Protein 4NC6 (pdb70)

Structure (mmCIF, N/CA/C/O backbone):
data_4NC6
#
_entry.id   4NC6
#
_cell.length_a   43.150
_cell.length_b   51.390
_cell.length_c   132.220
_cell.angle_alpha   90.00
_cell.angle_beta   90.00
_cell.angle_gamma   90.00
#
_symmetry.space_group_name_H-M   'P 21 21 21'
#
loop_
_entity.id
_entity.type
_entity.pdbx_description
1 polymer 'Rab GTPase-activating protein 1'
2 non-polymer 'ACETATE ION'
3 non-polymer 'CHLORIDE ION'
4 water water
#
loop_
_atom_site.group_PDB
_atom_site.id
_atom_site.type_symbol
_atom_site.label_atom_id
_atom_site.label_alt_id
_atom_site.label_comp_id
_atom_site.label_asym_id
_atom_site.label_entity_id
_atom_site.label_seq_id
_atom_site.pdbx_PDB_ins_code
_atom_site.Cartn_x
_atom_site.Cartn_y
_atom_site.Cartn_z
_atom_site.occupancy
_atom_site.B_iso_or_equiv
_atom_site.auth_seq_id
_atom_site.auth_comp_id
_atom_site.auth_asym_id
_atom_site.auth_atom_id
_atom_site.pdbx_PDB_model_num
ATOM 1 N N . GLU A 1 4 ? 4.849 24.628 2.714 1.00 60.14 539 GLU A N 1
ATOM 2 C CA . GLU A 1 4 ? 5.323 25.823 3.484 1.00 59.82 539 GLU A CA 1
ATOM 3 C C . GLU A 1 4 ? 6.408 26.714 2.759 1.00 54.36 539 GLU A C 1
ATOM 4 O O . GLU A 1 4 ? 6.562 26.789 1.492 1.00 49.19 539 GLU A O 1
ATOM 10 N N . THR A 1 5 ? 7.143 27.429 3.615 1.00 51.44 540 THR A N 1
ATOM 11 C CA . THR A 1 5 ? 8.606 27.460 3.503 1.00 47.40 540 THR A CA 1
ATOM 12 C C . THR A 1 5 ? 9.120 26.055 3.005 1.00 37.68 540 THR A C 1
ATOM 13 O O . THR A 1 5 ? 10.023 25.984 2.182 1.00 30.05 540 THR A O 1
ATOM 17 N N . TRP A 1 6 ? 8.564 24.963 3.528 1.00 33.32 541 TRP A N 1
ATOM 18 C CA . TRP A 1 6 ? 8.963 23.581 3.121 1.00 28.92 541 TRP A CA 1
ATOM 19 C C . TRP A 1 6 ? 8.717 23.291 1.667 1.00 29.31 541 TRP A C 1
ATOM 20 O O . TRP A 1 6 ? 9.572 22.699 0.980 1.00 25.36 541 TRP A O 1
ATOM 31 N N . GLY A 1 7 ? 7.557 23.710 1.188 1.00 30.17 542 GLY A N 1
ATOM 32 C CA . GLY A 1 7 ? 7.220 23.544 -0.221 1.00 32.49 542 GLY A CA 1
ATOM 33 C C . GLY A 1 7 ? 8.204 24.180 -1.155 1.00 31.35 542 GLY A C 1
ATOM 34 O O . GLY A 1 7 ? 8.652 23.555 -2.141 1.00 32.28 542 GLY A O 1
ATOM 35 N N . GLU A 1 8 ? 8.589 25.416 -0.833 1.00 33.85 543 GLU A N 1
ATOM 36 C CA . GLU A 1 8 ? 9.584 26.162 -1.635 1.00 33.06 543 GLU A CA 1
ATOM 37 C C . GLU A 1 8 ? 10.934 25.462 -1.525 1.00 30.17 543 GLU A C 1
ATOM 38 O O . GLU A 1 8 ? 11.651 25.324 -2.511 1.00 27.34 543 GLU A O 1
ATOM 44 N N . LEU A 1 9 ? 11.247 24.963 -0.335 1.00 27.48 544 LEU A N 1
ATOM 45 C CA . LEU A 1 9 ? 12.530 24.329 -0.130 1.00 27.10 544 LEU A CA 1
ATOM 46 C C . LEU A 1 9 ? 12.673 23.053 -0.936 1.00 23.42 544 LEU A C 1
ATOM 47 O O . LEU A 1 9 ? 13.739 22.828 -1.527 1.00 20.81 544 LEU A O 1
ATOM 52 N N . LEU A 1 10 ? 11.628 22.233 -0.940 1.00 21.73 545 LEU A N 1
ATOM 53 C CA . LEU A 1 10 ? 11.594 20.997 -1.720 1.00 21.13 545 LEU A CA 1
ATOM 54 C C . LEU A 1 10 ? 11.669 21.248 -3.239 1.00 23.05 545 LEU A C 1
ATOM 55 O O . LEU A 1 10 ? 12.394 20.552 -3.951 1.00 20.50 545 LEU A O 1
ATOM 60 N N . SER A 1 11 ? 10.981 22.285 -3.728 1.00 24.24 546 SER A N 1
ATOM 61 C CA . SER A 1 11 ? 11.159 22.670 -5.122 1.00 25.21 546 SER A CA 1
ATOM 62 C C . SER A 1 11 ? 12.602 22.998 -5.428 1.00 22.53 546 SER A C 1
ATOM 63 O O . SER A 1 11 ? 13.143 22.599 -6.488 1.00 21.36 546 SER A O 1
ATOM 66 N N . LYS A 1 12 ? 13.217 23.775 -4.544 1.00 22.36 547 LYS A N 1
ATOM 67 C CA . LYS A 1 12 ? 14.614 24.132 -4.726 1.00 23.34 547 LYS A CA 1
ATOM 68 C C . LYS A 1 12 ? 15.523 22.906 -4.712 1.00 20.08 547 LYS A C 1
ATOM 69 O O . LYS A 1 12 ? 16.458 22.802 -5.512 1.00 18.82 547 LYS A O 1
ATOM 75 N N . TRP A 1 13 ? 15.306 22.028 -3.709 1.00 18.92 548 TRP A N 1
ATOM 76 C CA . TRP A 1 13 ? 16.077 20.827 -3.598 1.00 17.32 548 TRP A CA 1
ATOM 77 C C . TRP A 1 13 ? 15.979 19.952 -4.888 1.00 18.19 548 TRP A C 1
ATOM 78 O O . TRP A 1 13 ? 16.972 19.386 -5.342 1.00 18.09 548 TRP A O 1
ATOM 89 N N . HIS A 1 14 ? 14.775 19.832 -5.440 1.00 19.91 549 HIS A N 1
ATOM 90 C CA A HIS A 1 14 ? 14.601 18.964 -6.591 0.50 20.61 549 HIS A CA 1
ATOM 91 C CA B HIS A 1 14 ? 14.482 19.013 -6.649 0.50 19.88 549 HIS A CA 1
ATOM 92 C C . HIS A 1 14 ? 15.300 19.470 -7.850 1.00 20.25 549 HIS A C 1
ATOM 93 O O . HIS A 1 14 ? 15.448 18.730 -8.792 1.00 21.02 549 HIS A O 1
ATOM 106 N N . LEU A 1 15 ? 15.798 20.721 -7.842 1.00 19.77 550 LEU A N 1
ATOM 107 C CA . LEU A 1 15 ? 16.625 21.213 -8.942 1.00 19.33 550 LEU A CA 1
ATOM 108 C C . LEU A 1 15 ? 17.992 20.621 -8.897 1.00 18.67 550 LEU A C 1
ATOM 109 O O . LEU A 1 15 ? 18.726 20.707 -9.884 1.00 19.72 550 LEU A O 1
ATOM 114 N N . ASN A 1 16 ? 18.409 20.182 -7.713 1.00 17.35 551 ASN A N 1
ATOM 115 C CA . ASN A 1 16 ? 19.743 19.603 -7.526 1.00 16.21 551 ASN A CA 1
ATOM 116 C C . ASN A 1 16 ? 19.715 18.675 -6.285 1.00 16.30 551 ASN A C 1
ATOM 117 O O . ASN A 1 16 ? 20.018 19.110 -5.154 1.00 14.83 551 ASN A O 1
ATOM 122 N N . LEU A 1 17 ? 19.314 17.408 -6.501 1.00 17.08 552 LEU A N 1
ATOM 123 C CA . LEU A 1 17 ? 19.110 16.465 -5.407 1.00 18.27 552 LEU A CA 1
ATOM 124 C C . LEU A 1 17 ? 20.471 16.133 -4.797 1.00 17.44 552 LEU A C 1
ATOM 125 O O . LEU A 1 17 ? 20.492 15.639 -3.688 1.00 18.45 552 LEU A O 1
ATOM 130 N N . ASN A 1 18 ? 21.591 16.470 -5.464 1.00 16.72 553 ASN A N 1
ATOM 131 C CA . ASN A 1 18 ? 22.887 16.107 -4.926 1.00 15.73 553 ASN A CA 1
ATOM 132 C C . ASN A 1 18 ? 23.335 17.002 -3.804 1.00 16.45 553 ASN A C 1
ATOM 133 O O . ASN A 1 18 ? 24.270 16.637 -3.076 1.00 14.81 553 ASN A O 1
ATOM 138 N N . VAL A 1 19 ? 22.716 18.161 -3.655 1.00 15.39 554 VAL A N 1
ATOM 139 C CA . VAL A 1 19 ? 23.167 19.126 -2.670 1.00 15.75 554 VAL A CA 1
ATOM 140 C C . VAL A 1 19 ? 22.014 19.623 -1.806 1.00 15.90 554 VAL A C 1
ATOM 141 O O . VAL A 1 19 ? 21.017 20.094 -2.297 1.00 16.05 554 VAL A O 1
ATOM 145 N N . ARG A 1 20 ? 22.192 19.571 -0.514 1.00 17.22 555 ARG A N 1
ATOM 146 C CA . ARG A 1 20 ? 21.133 20.072 0.395 1.00 16.55 555 ARG A CA 1
ATOM 147 C C . ARG A 1 20 ? 21.100 21.577 0.337 1.00 17.77 555 ARG A C 1
ATOM 148 O O . ARG A 1 20 ? 22.164 22.222 0.429 1.00 17.34 555 ARG A O 1
ATOM 156 N N . PRO A 1 21 ? 19.897 22.185 0.169 1.00 17.27 556 PRO A N 1
ATOM 157 C CA . PRO A 1 21 ? 19.778 23.628 0.245 1.00 19.00 556 PRO A CA 1
ATOM 158 C C . PRO A 1 21 ? 20.314 24.214 1.544 1.00 20.21 556 PRO A C 1
ATOM 159 O O . PRO A 1 21 ? 20.223 23.588 2.559 1.00 19.35 556 PRO A O 1
ATOM 163 N N . LYS A 1 22 ? 20.904 25.403 1.481 1.00 21.60 557 LYS A N 1
ATOM 164 C CA A LYS A 1 22 ? 21.525 26.015 2.662 0.50 23.23 557 LYS A CA 1
ATOM 165 C CA B LYS A 1 22 ? 21.511 26.027 2.644 0.50 23.89 557 LYS A CA 1
ATOM 166 C C . LYS A 1 22 ? 20.558 26.137 3.842 1.00 24.75 557 LYS A C 1
ATOM 167 O O . LYS A 1 22 ? 20.967 26.026 4.980 1.00 25.83 557 LYS A O 1
ATOM 178 N N . GLN A 1 23 ? 19.287 26.395 3.639 1.00 26.38 558 GLN A N 1
ATOM 179 C CA A GLN A 1 23 ? 18.466 26.616 4.847 0.55 28.61 558 GLN A CA 1
ATOM 180 C CA B GLN A 1 23 ? 18.407 26.627 4.811 0.45 28.48 558 GLN A CA 1
ATOM 181 C C . GLN A 1 23 ? 17.871 25.317 5.418 1.00 26.82 558 GLN A C 1
ATOM 182 O O . GLN A 1 23 ? 17.137 25.320 6.431 1.00 26.70 558 GLN A O 1
ATOM 193 N N . LEU A 1 24 ? 18.228 24.186 4.827 1.00 24.08 559 LEU A N 1
ATOM 194 C CA . LEU A 1 24 ? 17.638 22.918 5.301 1.00 21.39 559 LEU A CA 1
ATOM 195 C C . LEU A 1 24 ? 17.864 22.621 6.748 1.00 22.04 559 LEU A C 1
ATOM 196 O O . LEU A 1 24 ? 16.917 22.213 7.424 1.00 20.84 559 LEU A O 1
ATOM 201 N N . SER A 1 25 ? 19.105 22.739 7.238 1.00 23.68 560 SER A N 1
ATOM 202 C CA . SER A 1 25 ? 19.408 22.308 8.609 1.00 26.79 560 SER A CA 1
ATOM 203 C C . SER A 1 25 ? 18.543 23.141 9.584 1.00 28.11 560 SER A C 1
ATOM 204 O O . SER A 1 25 ? 18.017 22.609 10.562 1.00 27.11 560 SER A O 1
ATOM 207 N N . SER A 1 26 ? 18.338 24.420 9.307 1.00 29.42 561 SER A N 1
ATOM 208 C CA A SER A 1 26 ? 17.535 25.268 10.208 0.50 30.74 561 SER A CA 1
ATOM 209 C CA B SER A 1 26 ? 17.544 25.229 10.233 0.50 30.94 561 SER A CA 1
ATOM 210 C C . SER A 1 26 ? 16.075 24.883 10.170 1.00 30.22 561 SER A C 1
ATOM 211 O O . SER A 1 26 ? 15.400 24.934 11.200 1.00 32.68 561 SER A O 1
ATOM 216 N N . LEU A 1 27 ? 15.571 24.504 9.009 1.00 27.31 562 LEU A N 1
ATOM 217 C CA . LEU A 1 27 ? 14.175 24.087 8.914 1.00 27.18 562 LEU A CA 1
ATOM 218 C C . LEU A 1 27 ? 13.930 22.734 9.560 1.00 25.21 562 LEU A C 1
ATOM 219 O O . LEU A 1 27 ? 12.888 22.530 10.220 1.00 25.61 562 LEU A O 1
ATOM 224 N N . VAL A 1 28 ? 14.878 21.818 9.392 1.00 21.58 563 VAL A N 1
ATOM 225 C CA . VAL A 1 28 ? 14.810 20.506 10.078 1.00 22.00 563 VAL A CA 1
ATOM 226 C C . VAL A 1 28 ? 14.778 20.641 11.603 1.00 22.99 563 VAL A C 1
ATOM 227 O O . VAL A 1 28 ? 14.051 19.910 12.310 1.00 22.38 563 VAL A O 1
ATOM 231 N N . ARG A 1 29 ? 15.548 21.576 12.146 1.00 24.94 564 ARG A N 1
ATOM 232 C CA . ARG A 1 29 ? 15.597 21.809 13.575 1.00 27.29 564 ARG A CA 1
ATOM 233 C C . ARG A 1 29 ? 14.202 22.094 14.189 1.00 27.14 564 ARG A C 1
ATOM 234 O O . ARG A 1 29 ? 13.903 21.694 15.301 1.00 27.04 564 ARG A O 1
ATOM 242 N N . ASN A 1 30 ? 13.353 22.766 13.436 1.00 27.24 565 ASN A N 1
ATOM 243 C CA . ASN A 1 30 ? 12.006 22.990 13.852 1.00 30.24 565 ASN A CA 1
ATOM 244 C C . ASN A 1 30 ? 11.028 21.863 13.645 1.00 28.29 565 ASN A C 1
ATOM 245 O O . ASN A 1 30 ? 9.895 21.918 14.148 1.00 26.66 565 ASN A O 1
ATOM 250 N N . GLY A 1 31 ? 11.466 20.796 12.993 1.00 22.82 566 GLY A N 1
ATOM 251 C CA . GLY A 1 31 ? 10.612 19.641 12.820 1.00 20.84 566 GLY A CA 1
ATOM 252 C C . GLY A 1 31 ? 10.073 19.550 11.396 1.00 22.20 566 GLY A C 1
ATOM 253 O O . GLY A 1 31 ? 9.609 20.555 10.835 1.00 23.66 566 GLY A O 1
ATOM 254 N N . VAL A 1 32 ? 10.209 18.389 10.767 1.00 20.22 567 VAL A N 1
ATOM 255 C CA . VAL A 1 32 ? 9.711 18.161 9.393 1.00 19.05 567 VAL A CA 1
ATOM 256 C C . VAL A 1 32 ? 8.220 17.864 9.432 1.00 19.57 567 VAL A C 1
ATOM 257 O O . VAL A 1 32 ? 7.770 17.119 10.307 1.00 18.92 567 VAL A O 1
ATOM 261 N N . PRO A 1 33 ? 7.397 18.450 8.515 1.00 20.86 568 PRO A N 1
ATOM 262 C CA . PRO A 1 33 ? 5.982 18.136 8.605 1.00 22.16 568 PRO A CA 1
ATOM 263 C C . PRO A 1 33 ? 5.727 16.684 8.356 1.00 20.40 568 PRO A C 1
ATOM 264 O O . PRO A 1 33 ? 6.410 16.093 7.543 1.00 20.18 568 PRO A O 1
ATOM 268 N N . GLU A 1 34 ? 4.781 16.112 9.097 1.00 20.67 569 GLU A N 1
ATOM 269 C CA . GLU A 1 34 ? 4.426 14.702 8.961 1.00 19.68 569 GLU A CA 1
ATOM 270 C C . GLU A 1 34 ? 4.233 14.210 7.572 1.00 20.43 569 GLU A C 1
ATOM 271 O O . GLU A 1 34 ? 4.753 13.138 7.182 1.00 20.90 569 GLU A O 1
ATOM 277 N N . ALA A 1 35 ? 3.465 14.959 6.770 1.00 21.47 570 ALA A N 1
ATOM 278 C CA . ALA A 1 35 ? 3.235 14.522 5.403 1.00 22.80 570 ALA A CA 1
ATOM 279 C C . ALA A 1 35 ? 4.430 14.625 4.461 1.00 21.54 570 ALA A C 1
ATOM 280 O O . ALA A 1 35 ? 4.399 14.007 3.395 1.00 23.68 570 ALA A O 1
ATOM 282 N N . LEU A 1 36 ? 5.487 15.385 4.812 1.00 19.16 571 LEU A N 1
ATOM 283 C CA . LEU A 1 36 ? 6.663 15.518 3.985 1.00 17.79 571 LEU A CA 1
ATOM 284 C C . LEU A 1 36 ? 7.813 14.583 4.476 1.00 15.17 571 LEU A C 1
ATOM 285 O O . LEU A 1 36 ? 8.806 14.456 3.808 1.00 15.33 571 LEU A O 1
ATOM 290 N N . ARG A 1 37 ? 7.666 13.900 5.589 1.00 13.46 572 ARG A N 1
ATOM 291 C CA . ARG A 1 37 ? 8.775 13.128 6.113 1.00 12.52 572 ARG A CA 1
ATOM 292 C C . ARG A 1 37 ? 9.131 11.976 5.247 1.00 11.97 572 ARG A C 1
ATOM 293 O O . ARG A 1 37 ? 10.315 11.660 5.147 1.00 11.47 572 ARG A O 1
ATOM 301 N N . GLY A 1 38 ? 8.152 11.280 4.679 1.00 12.89 573 GLY A N 1
ATOM 302 C CA . GLY A 1 38 ? 8.550 10.222 3.732 1.00 13.82 573 GLY A CA 1
ATOM 303 C C . GLY A 1 38 ? 9.538 10.627 2.661 1.00 14.19 573 GLY A C 1
ATOM 304 O O . GLY A 1 38 ? 10.567 9.997 2.481 1.00 13.57 573 GLY A O 1
ATOM 305 N N . GLU A 1 39 ? 9.267 11.743 1.964 1.00 14.89 574 GLU A N 1
ATOM 306 C CA . GLU A 1 39 ? 10.190 12.250 0.982 1.00 16.10 574 GLU A CA 1
ATOM 307 C C . GLU A 1 39 ? 11.488 12.814 1.582 1.00 14.69 574 GLU A C 1
ATOM 308 O O . GLU A 1 39 ? 12.588 12.535 1.108 1.00 13.87 574 GLU A O 1
ATOM 314 N N . VAL A 1 40 ? 11.349 13.657 2.604 1.00 14.32 575 VAL A N 1
ATOM 315 C CA . VAL A 1 40 ? 12.470 14.337 3.171 1.00 13.33 575 VAL A CA 1
ATOM 316 C C . VAL A 1 40 ? 13.477 13.400 3.821 1.00 12.46 575 VAL A C 1
ATOM 317 O O . VAL A 1 40 ? 14.698 13.549 3.635 1.00 11.60 575 VAL A O 1
ATOM 321 N N . TRP A 1 41 ? 12.982 12.394 4.555 1.00 11.75 576 TRP A N 1
ATOM 322 C CA . TRP A 1 41 ? 13.869 11.415 5.122 1.00 11.19 576 TRP A CA 1
ATOM 323 C C . TRP A 1 41 ? 14.679 10.656 4.067 1.00 12.30 576 TRP A C 1
ATOM 324 O O . TRP A 1 41 ? 15.876 10.414 4.242 1.00 12.67 576 TRP A O 1
ATOM 335 N N . GLN A 1 42 ? 14.048 10.285 2.956 1.00 12.84 577 GLN A N 1
ATOM 336 C CA . GLN A 1 42 ? 14.773 9.658 1.861 1.00 14.24 577 GLN A CA 1
ATOM 337 C C . GLN A 1 42 ? 15.853 10.549 1.244 1.00 14.51 577 GLN A C 1
ATOM 338 O O . GLN A 1 42 ? 16.968 10.082 0.968 1.00 14.44 577 GLN A O 1
ATOM 344 N N . LEU A 1 43 ? 15.502 11.806 1.030 1.00 14.30 578 LEU A N 1
ATOM 345 C CA . LEU A 1 43 ? 16.444 12.738 0.478 1.00 14.37 578 LEU A CA 1
ATOM 346 C C . LEU A 1 43 ? 17.607 12.990 1.461 1.00 14.03 578 LEU A C 1
ATOM 347 O O . LEU A 1 43 ? 18.754 13.104 1.014 1.00 14.78 578 LEU A O 1
ATOM 352 N N . LEU A 1 44 ? 17.318 13.142 2.760 1.00 12.81 579 LEU A N 1
ATOM 353 C CA . LEU A 1 44 ? 18.374 13.336 3.780 1.00 13.31 579 LEU A CA 1
ATOM 354 C C . LEU A 1 44 ? 19.374 12.205 3.764 1.00 13.93 579 LEU A C 1
ATOM 355 O O . LEU A 1 44 ? 20.560 12.405 3.902 1.00 12.79 579 LEU A O 1
ATOM 360 N N . ALA A 1 45 ? 18.842 10.954 3.694 1.00 12.93 580 ALA A N 1
ATOM 361 C CA . ALA A 1 45 ? 19.622 9.756 3.680 1.00 15.18 580 ALA A CA 1
ATOM 362 C C . ALA A 1 45 ? 20.330 9.478 2.351 1.00 17.46 580 ALA A C 1
ATOM 363 O O . ALA A 1 45 ? 21.234 8.639 2.297 1.00 21.23 580 ALA A O 1
ATOM 365 N N . GLY A 1 46 ? 19.988 10.227 1.295 1.00 18.67 581 GLY A N 1
ATOM 366 C CA . GLY A 1 46 ? 20.672 10.119 -0.002 1.00 23.03 581 GLY A CA 1
ATOM 367 C C . GLY A 1 46 ? 20.137 8.954 -0.837 1.00 28.05 581 GLY A C 1
ATOM 368 O O . GLY A 1 46 ? 20.767 8.505 -1.781 1.00 34.18 581 GLY A O 1
ATOM 369 N N . CYS A 1 47 ? 18.943 8.491 -0.549 1.00 26.48 582 CYS A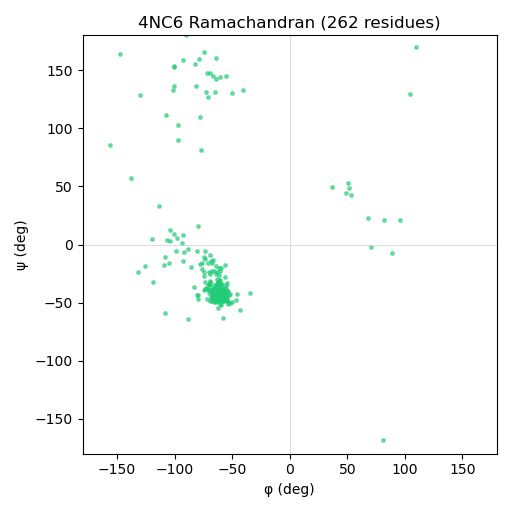 N 1
ATOM 370 C CA . CYS A 1 47 ? 18.290 7.566 -1.479 0.70 33.16 582 CYS A CA 1
ATOM 371 C C . CYS A 1 47 ? 17.092 8.184 -2.192 0.70 37.10 582 CYS A C 1
ATOM 372 O O . CYS A 1 47 ? 16.122 8.559 -1.596 0.70 33.85 582 CYS A O 1
ATOM 375 N N A HIS A 1 48 ? 17.190 8.358 -3.503 0.30 44.27 583 HIS A N 1
ATOM 376 N N B HIS A 1 48 ? 17.176 8.218 -3.505 0.30 43.37 583 HIS A N 1
ATOM 377 C CA A HIS A 1 48 ? 16.007 8.753 -4.273 0.30 47.57 583 HIS A CA 1
ATOM 378 C CA B HIS A 1 48 ? 16.069 8.708 -4.280 0.30 45.83 583 HIS A CA 1
ATOM 379 C C A HIS A 1 48 ? 15.944 7.829 -5.459 0.30 50.28 583 HIS A C 1
ATOM 380 C C B HIS A 1 48 ? 15.946 7.824 -5.482 0.30 49.39 583 HIS A C 1
ATOM 381 O O A HIS A 1 48 ? 16.805 7.869 -6.341 0.30 53.19 583 HIS A O 1
ATOM 382 O O B HIS A 1 48 ? 16.759 7.890 -6.407 0.30 52.49 583 HIS A O 1
ATOM 395 N N . ASN A 1 49 ? 14.930 6.977 -5.465 0.70 49.37 584 ASN A N 1
ATOM 396 C CA . ASN A 1 49 ? 14.817 5.994 -6.489 0.70 49.23 584 ASN A CA 1
ATOM 397 C C . ASN A 1 49 ? 16.135 5.186 -6.474 0.70 50.11 584 ASN A C 1
ATOM 398 O O . ASN A 1 49 ? 16.822 5.133 -7.502 0.70 46.04 584 ASN A O 1
ATOM 403 N N . ASN A 1 50 ? 16.489 4.594 -5.300 1.00 52.13 585 ASN A N 1
ATOM 404 C CA . ASN A 1 50 ? 17.602 3.582 -5.182 1.00 52.68 585 ASN A CA 1
ATOM 405 C C . ASN A 1 50 ? 17.194 2.200 -5.678 1.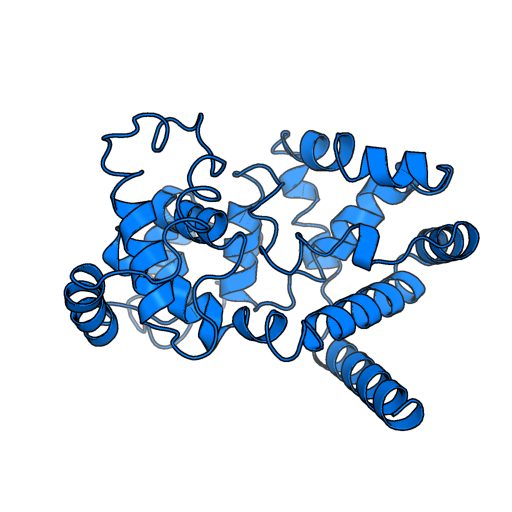00 46.71 585 ASN A C 1
ATOM 406 O O . ASN A 1 50 ? 16.872 1.282 -4.902 1.00 37.54 585 ASN A O 1
ATOM 411 N N . ASP A 1 51 ? 17.254 2.056 -6.980 1.00 47.76 586 ASP A N 1
ATOM 412 C CA . ASP A 1 51 ? 16.644 0.930 -7.635 1.00 52.84 586 ASP A CA 1
ATOM 413 C C . ASP A 1 51 ? 17.231 -0.405 -7.191 1.00 48.73 586 ASP A C 1
ATOM 414 O O . ASP A 1 51 ? 16.492 -1.373 -7.131 1.00 47.04 586 ASP A O 1
ATOM 419 N N . HIS A 1 52 ? 18.534 -0.432 -6.873 1.00 46.60 587 HIS A N 1
ATOM 420 C CA . HIS A 1 52 ? 19.314 -1.666 -6.618 1.00 45.65 587 HIS A CA 1
ATOM 421 C C . HIS A 1 52 ? 18.850 -2.358 -5.345 1.00 42.38 587 HIS A C 1
ATOM 422 O O . HIS A 1 52 ? 18.637 -3.571 -5.309 1.00 45.14 587 HIS A O 1
ATOM 429 N N . LEU A 1 53 ? 18.738 -1.561 -4.298 1.00 36.90 588 LEU A N 1
ATOM 430 C CA . LEU A 1 53 ? 18.297 -2.020 -3.012 1.00 35.48 588 LEU A CA 1
ATOM 431 C C . LEU A 1 53 ? 16.852 -2.527 -3.142 1.00 30.26 588 LEU A C 1
ATOM 432 O O . LEU A 1 53 ? 16.528 -3.550 -2.571 1.00 30.65 588 LEU A O 1
ATOM 437 N N . VAL A 1 54 ? 16.010 -1.806 -3.885 1.00 27.48 589 VAL A N 1
ATOM 438 C CA . VAL A 1 54 ? 14.606 -2.249 -4.096 1.00 27.02 589 VAL A CA 1
ATOM 439 C C . VAL A 1 54 ? 14.576 -3.579 -4.873 1.00 27.72 589 VAL A C 1
ATOM 440 O O . VAL A 1 54 ? 13.826 -4.522 -4.536 1.00 26.39 589 VAL A O 1
ATOM 444 N N . GLU A 1 55 ? 15.478 -3.723 -5.834 1.00 27.32 590 GLU A N 1
ATOM 445 C CA . GLU A 1 55 ? 15.555 -5.002 -6.583 1.00 29.39 590 GLU A CA 1
ATOM 446 C C . GLU A 1 55 ? 15.963 -6.177 -5.677 1.00 27.73 590 GLU A C 1
ATOM 447 O O . GLU A 1 55 ? 15.377 -7.262 -5.781 1.00 28.27 590 GLU A O 1
ATOM 453 N N . LYS A 1 56 ? 16.964 -5.940 -4.830 1.00 27.06 591 LYS A N 1
ATOM 454 C CA . LYS A 1 56 ? 17.444 -6.894 -3.868 1.00 26.42 591 LYS A CA 1
ATOM 455 C C . LYS A 1 56 ? 16.309 -7.234 -2.891 1.00 25.09 591 LYS A C 1
ATOM 456 O O . LYS A 1 56 ? 16.126 -8.408 -2.532 1.00 23.14 591 LYS A O 1
ATOM 462 N N . TYR A 1 57 ? 15.596 -6.200 -2.416 1.00 21.94 592 TYR A N 1
ATOM 463 C CA . TYR A 1 57 ? 14.541 -6.378 -1.403 1.00 21.25 592 TYR A CA 1
ATOM 464 C C . TYR A 1 57 ? 13.491 -7.382 -1.942 1.00 20.86 592 TYR A C 1
ATOM 465 O O . TYR A 1 57 ? 13.055 -8.321 -1.269 1.00 21.70 592 TYR A O 1
ATOM 474 N N . ARG A 1 58 ? 13.162 -7.233 -3.206 1.00 24.81 593 ARG A N 1
ATOM 475 C CA . ARG A 1 58 ? 12.121 -8.085 -3.777 1.00 24.97 593 ARG A CA 1
ATOM 476 C C . ARG A 1 58 ? 12.510 -9.582 -3.780 1.00 27.22 593 ARG A C 1
ATOM 477 O O . ARG A 1 58 ? 11.639 -10.474 -3.705 1.00 27.03 593 ARG A O 1
ATOM 485 N N . ILE A 1 59 ? 13.809 -9.849 -3.882 1.00 26.24 594 ILE A N 1
ATOM 486 C CA . ILE A 1 59 ? 14.347 -11.184 -3.729 1.00 26.26 594 ILE A CA 1
ATOM 487 C C . ILE A 1 59 ? 14.485 -11.612 -2.263 1.00 25.03 594 ILE A C 1
ATOM 488 O O . ILE A 1 59 ? 14.142 -12.754 -1.868 1.00 23.18 594 ILE A O 1
ATOM 493 N N . LEU A 1 60 ? 14.977 -10.698 -1.445 1.00 23.76 595 LEU A N 1
ATOM 494 C CA . LEU A 1 60 ? 15.186 -10.984 -0.064 1.00 22.58 595 LEU A CA 1
ATOM 495 C C . LEU A 1 60 ? 13.897 -11.473 0.592 1.00 22.43 595 LEU A C 1
ATOM 496 O O . LEU A 1 60 ? 13.963 -12.362 1.416 1.00 24.36 595 LEU A O 1
ATOM 501 N N . ILE A 1 61 ? 12.754 -10.894 0.236 1.00 22.41 596 ILE A N 1
ATOM 502 C CA . ILE A 1 61 ? 11.497 -11.255 0.874 1.00 23.55 596 ILE A CA 1
ATOM 503 C C . ILE A 1 61 ? 10.980 -12.653 0.547 1.00 24.77 596 ILE A C 1
ATOM 504 O O . ILE A 1 61 ? 10.017 -13.101 1.172 1.00 28.35 596 ILE A O 1
ATOM 509 N N . THR A 1 62 ? 11.615 -13.308 -0.404 1.00 25.01 597 THR A N 1
ATOM 510 C CA . THR A 1 62 ? 11.334 -14.691 -0.697 1.00 27.76 597 THR A CA 1
ATOM 511 C C . THR A 1 62 ? 12.163 -15.642 0.116 1.00 27.61 597 THR A C 1
ATOM 512 O O . THR A 1 62 ? 11.946 -16.869 0.016 1.00 30.61 597 THR A O 1
ATOM 516 N N . LYS A 1 63 ? 13.086 -15.133 0.938 1.00 26.80 598 LYS A N 1
ATOM 517 C CA . LYS A 1 63 ? 13.960 -16.017 1.695 1.00 29.51 598 LYS A CA 1
ATOM 518 C C . LYS A 1 63 ? 13.469 -16.154 3.137 1.00 32.61 598 LYS A C 1
ATOM 519 O O . LYS A 1 63 ? 12.875 -15.233 3.694 1.00 35.84 598 LYS A O 1
ATOM 525 N N . GLU A 1 64 ? 13.790 -17.287 3.741 1.00 33.69 599 GLU A N 1
ATOM 526 C CA . GLU A 1 64 ? 13.562 -17.538 5.167 1.00 37.86 599 GLU A CA 1
ATOM 527 C C . GLU A 1 64 ? 14.480 -16.764 6.105 1.00 35.27 599 GLU A C 1
ATOM 528 O O . GLU A 1 64 ? 15.642 -16.513 5.774 1.00 33.49 599 GLU A O 1
ATOM 534 N N . SER A 1 65 ? 13.997 -16.400 7.291 1.00 34.36 600 SER A N 1
ATOM 535 C CA . SER A 1 65 ? 14.879 -15.667 8.234 1.00 31.54 600 SER A CA 1
ATOM 536 C C . SER A 1 65 ? 15.368 -16.672 9.266 1.00 29.93 600 SER A C 1
ATOM 537 O O . SER A 1 65 ? 14.563 -17.340 9.830 1.00 28.67 600 SER A O 1
ATOM 540 N N . PRO A 1 66 ? 16.670 -16.693 9.569 1.00 32.64 601 PRO A N 1
ATOM 541 C CA . PRO A 1 66 ? 17.050 -17.517 10.720 1.00 34.29 601 PRO A CA 1
ATOM 542 C C . PRO A 1 66 ? 16.653 -16.907 12.075 1.00 33.73 601 PRO A C 1
ATOM 543 O O . PRO A 1 66 ? 16.851 -17.549 13.106 1.00 32.02 601 PRO A O 1
ATOM 547 N N . GLN A 1 67 ? 16.128 -15.683 12.086 1.00 27.35 602 GLN A N 1
ATOM 548 C CA . GLN A 1 67 ? 15.693 -15.022 13.330 1.00 25.36 602 GLN A CA 1
ATOM 549 C C . GLN A 1 67 ? 14.199 -14.803 13.408 1.00 25.33 602 GLN A C 1
ATOM 550 O O . GLN A 1 67 ? 13.727 -13.874 14.010 1.00 22.79 602 GLN A O 1
ATOM 556 N N . ASP A 1 68 ? 13.428 -15.698 12.845 1.00 27.60 603 ASP A N 1
ATOM 557 C CA . ASP A 1 68 ? 11.954 -15.597 13.026 1.00 32.72 603 ASP A CA 1
ATOM 558 C C . ASP A 1 68 ? 11.411 -15.321 14.419 1.00 32.22 603 ASP A C 1
ATOM 559 O O . ASP A 1 68 ? 10.560 -14.463 14.591 1.00 31.04 603 ASP A O 1
ATOM 564 N N . SER A 1 69 ? 11.962 -15.974 15.422 1.00 32.98 604 SER A N 1
ATOM 565 C CA . SER A 1 69 ? 11.440 -15.900 16.766 1.00 33.93 604 SER A CA 1
ATOM 566 C C . SER A 1 69 ? 11.705 -14.546 17.431 1.00 29.54 604 SER A C 1
ATOM 567 O O . SER A 1 69 ? 10.777 -13.957 18.009 1.00 28.74 604 SER A O 1
ATOM 570 N N . ALA A 1 70 ? 12.931 -14.043 17.345 1.00 23.30 605 ALA A N 1
ATOM 571 C CA . ALA A 1 70 ? 13.264 -12.752 17.812 1.00 23.25 605 ALA A CA 1
ATOM 572 C C . ALA A 1 70 ? 12.428 -11.696 17.107 1.00 18.69 605 ALA A C 1
ATOM 573 O O . ALA A 1 70 ? 11.917 -10.794 17.698 1.00 18.73 605 ALA A O 1
ATOM 575 N N . ILE A 1 71 ? 12.302 -11.826 15.814 1.00 18.47 606 ILE A N 1
ATOM 576 C CA . ILE A 1 71 ? 11.544 -10.828 15.036 1.00 16.18 606 ILE A CA 1
ATOM 577 C C . ILE A 1 71 ? 10.078 -10.782 15.409 1.00 17.07 606 ILE A C 1
ATOM 578 O O . ILE A 1 71 ? 9.559 -9.724 15.681 1.00 16.31 606 ILE A O 1
ATOM 583 N N . THR A 1 72 ? 9.420 -11.934 15.472 1.00 19.05 607 THR A N 1
ATOM 584 C CA . THR A 1 72 ? 8.059 -12.038 15.949 1.00 19.74 607 THR A CA 1
ATOM 585 C C . THR A 1 72 ? 7.856 -11.438 17.330 1.00 20.11 607 THR A C 1
ATOM 586 O O . THR A 1 72 ? 6.860 -10.707 17.540 1.00 17.42 607 THR A O 1
ATOM 590 N N . ARG A 1 73 ? 8.730 -11.778 18.277 1.00 18.04 608 ARG A N 1
ATOM 591 C CA A ARG A 1 73 ? 8.648 -11.241 19.646 0.50 20.00 608 ARG A CA 1
ATOM 592 C CA B ARG A 1 73 ? 8.633 -11.243 19.634 0.50 20.58 608 ARG A CA 1
ATOM 593 C C . ARG A 1 73 ? 8.708 -9.737 19.611 1.00 18.98 608 ARG A C 1
ATOM 594 O O . ARG A 1 73 ? 7.892 -9.075 20.237 1.00 18.35 608 ARG A O 1
ATOM 609 N N . ASP A 1 74 ? 9.699 -9.167 18.882 1.00 18.15 609 ASP A N 1
ATOM 610 C CA . ASP A 1 74 ? 9.827 -7.714 18.824 1.00 16.50 609 ASP A CA 1
ATOM 611 C C . ASP A 1 74 ? 8.611 -7.065 18.183 1.00 16.05 609 ASP A C 1
ATOM 612 O O . ASP A 1 74 ? 8.109 -6.075 18.664 1.00 15.03 609 ASP A O 1
ATOM 617 N N . ILE A 1 75 ? 8.174 -7.621 17.055 1.00 16.45 610 ILE A N 1
ATOM 618 C CA . ILE A 1 75 ? 6.977 -7.049 16.362 1.00 16.07 610 ILE A CA 1
ATOM 619 C C . ILE A 1 75 ? 5.714 -7.021 17.246 1.00 17.57 610 ILE A C 1
ATOM 620 O O . ILE A 1 75 ? 4.960 -6.038 17.196 1.00 17.63 610 ILE A O 1
ATOM 625 N N . ASN A 1 76 ? 5.490 -8.065 18.029 1.00 19.40 611 ASN A N 1
ATOM 626 C CA . ASN A 1 76 ? 4.372 -8.088 18.981 1.00 20.75 611 ASN A CA 1
ATOM 627 C C . ASN A 1 76 ? 4.405 -6.979 20.023 1.00 20.10 611 ASN A C 1
ATOM 628 O O . ASN A 1 76 ? 3.340 -6.653 20.575 1.00 21.56 611 ASN A O 1
ATOM 633 N N . ARG A 1 77 ? 5.578 -6.368 20.260 1.00 17.94 612 ARG A N 1
ATOM 634 C CA A ARG A 1 77 ? 5.722 -5.285 21.236 0.50 18.17 612 ARG A CA 1
ATOM 635 C CA B ARG A 1 77 ? 5.685 -5.280 21.232 0.30 18.31 612 ARG A CA 1
ATOM 636 C C . ARG A 1 77 ? 5.892 -3.936 20.525 1.00 17.50 612 ARG A C 1
ATOM 637 O O . ARG A 1 77 ? 6.060 -2.918 21.171 1.00 17.64 612 ARG A O 1
ATOM 652 N N . THR A 1 78 ? 5.800 -3.926 19.177 1.00 15.73 613 THR A N 1
ATOM 653 C CA . THR A 1 78 ? 6.081 -2.724 18.393 1.00 14.92 613 THR A CA 1
ATOM 654 C C . THR A 1 78 ? 4.802 -2.005 18.072 1.00 14.84 613 THR A C 1
ATOM 655 O O . THR A 1 78 ? 4.084 -2.391 17.168 1.00 14.84 613 THR A O 1
ATOM 659 N N . PHE A 1 79 ? 4.546 -0.925 18.801 1.00 13.79 614 PHE A N 1
ATOM 660 C CA . PHE A 1 79 ? 3.351 -0.103 18.677 1.00 15.17 614 PHE A CA 1
ATOM 661 C C . PHE A 1 79 ? 2.032 -0.901 18.374 1.00 15.94 614 PHE A C 1
ATOM 662 O O . PHE A 1 79 ? 1.307 -0.548 17.469 1.00 15.78 614 PHE A O 1
ATOM 670 N N . PRO A 1 80 ? 1.757 -1.966 19.138 1.00 17.55 615 PRO A N 1
ATOM 671 C CA . PRO A 1 80 ? 0.679 -2.874 18.842 1.00 17.71 615 PRO A CA 1
ATOM 672 C C . PRO A 1 80 ? -0.698 -2.287 18.988 1.00 17.84 615 PRO A C 1
ATOM 673 O O . PRO A 1 80 ? -1.629 -2.832 18.415 1.00 18.69 615 PRO A O 1
ATOM 677 N N . ALA A 1 81 ? -0.838 -1.154 19.663 1.00 16.30 616 ALA A N 1
ATOM 678 C CA . ALA A 1 81 ? -2.119 -0.488 19.767 1.00 17.38 616 ALA A CA 1
ATOM 679 C C . ALA A 1 81 ? -2.338 0.541 18.699 1.00 16.70 616 ALA A C 1
ATOM 680 O O . ALA A 1 81 ? -3.474 1.094 18.566 1.00 17.63 616 ALA A O 1
ATOM 682 N N . HIS A 1 82 ? -1.276 0.914 18.011 1.00 15.31 617 HIS A N 1
ATOM 683 C CA . HIS A 1 82 ? -1.368 1.955 16.998 1.00 16.52 617 HIS A CA 1
ATOM 684 C C . HIS A 1 82 ? -2.340 1.573 15.861 1.00 15.17 617 HIS A C 1
ATOM 685 O O . HIS A 1 82 ? -2.411 0.425 15.444 1.00 14.93 617 HIS A O 1
ATOM 692 N N . ASP A 1 83 ? -3.079 2.543 15.305 1.00 17.54 618 ASP A N 1
ATOM 693 C CA . ASP A 1 83 ? -4.133 2.218 14.338 1.00 19.51 618 ASP A CA 1
ATOM 694 C C . ASP A 1 83 ? -3.578 1.517 13.127 1.00 18.43 618 ASP A C 1
ATOM 695 O O . ASP A 1 83 ? -4.213 0.696 12.553 1.00 18.24 618 ASP A O 1
ATOM 700 N N . TYR A 1 84 ? -2.375 1.867 12.725 1.00 17.44 619 TYR A N 1
ATOM 701 C CA . TYR A 1 84 ? -1.781 1.266 11.530 1.00 16.27 619 TYR A CA 1
ATOM 702 C C . TYR A 1 84 ? -1.294 -0.168 11.728 1.00 16.33 619 TYR A C 1
ATOM 703 O O . TYR A 1 84 ? -1.200 -0.907 10.773 1.00 14.92 619 TYR A O 1
ATOM 712 N N . PHE A 1 85 ? -0.923 -0.533 12.982 1.00 15.02 620 PHE A N 1
ATOM 713 C CA . PHE A 1 85 ? -0.328 -1.826 13.314 1.00 14.88 620 PHE A CA 1
ATOM 714 C C . PHE A 1 85 ? -1.226 -2.802 14.088 1.00 16.28 620 PHE A C 1
ATOM 715 O O . PHE A 1 85 ? -0.865 -3.995 14.197 1.00 16.98 620 PHE A O 1
ATOM 723 N N . LYS A 1 86 ? -2.378 -2.325 14.587 1.00 16.55 621 LYS A N 1
ATOM 724 C CA . LYS A 1 86 ? -3.232 -3.103 15.532 1.00 18.29 621 LYS A CA 1
ATOM 725 C C . LYS A 1 86 ? -3.905 -4.304 14.873 1.00 19.39 621 LYS A C 1
ATOM 726 O O . LYS A 1 86 ? -4.093 -5.332 15.544 1.00 19.24 621 LYS A O 1
ATOM 732 N N . ASP A 1 87 ? -4.237 -4.204 13.595 1.00 19.67 622 ASP A N 1
ATOM 733 C CA . ASP A 1 87 ? -4.830 -5.352 12.845 1.00 23.68 622 ASP A CA 1
ATOM 734 C C . ASP A 1 87 ? -3.702 -6.316 12.479 1.00 23.71 622 ASP A C 1
ATOM 735 O O . ASP A 1 87 ? -2.866 -5.965 11.682 1.00 22.71 622 ASP A O 1
ATOM 740 N N . THR A 1 88 ? -3.638 -7.501 13.101 1.00 25.10 623 THR A N 1
ATOM 741 C CA . THR A 1 88 ? -2.537 -8.452 12.820 1.00 26.96 623 THR A CA 1
ATOM 742 C C . THR A 1 88 ? -2.483 -8.933 11.355 1.00 29.07 623 THR A C 1
ATOM 743 O O . THR A 1 88 ? -1.443 -9.355 10.904 1.00 30.56 623 THR A O 1
ATOM 747 N N . GLY A 1 89 ? -3.582 -8.806 10.629 1.00 26.56 624 GLY A N 1
ATOM 748 C CA . GLY A 1 89 ? -3.641 -9.094 9.176 1.00 29.01 624 GLY A CA 1
ATOM 749 C C . GLY A 1 89 ? -3.525 -7.879 8.264 1.00 26.31 624 GLY A C 1
ATOM 750 O O . GLY A 1 89 ? -3.637 -7.992 7.038 1.00 28.41 624 GLY A O 1
ATOM 751 N N . GLY A 1 90 ? -3.274 -6.711 8.851 1.00 22.39 625 GLY A N 1
ATOM 752 C CA . GLY A 1 90 ? -3.180 -5.506 8.080 1.00 20.85 625 GLY A CA 1
ATOM 753 C C . GLY A 1 90 ? -1.916 -5.388 7.301 1.00 19.56 625 GLY A C 1
ATOM 754 O O . GLY A 1 90 ? -0.903 -6.047 7.597 1.00 19.06 625 GLY A O 1
ATOM 755 N N . ASP A 1 91 ? -1.931 -4.459 6.368 1.00 20.81 626 ASP A N 1
ATOM 756 C CA . ASP A 1 91 ? -0.768 -4.241 5.580 1.00 20.45 626 ASP A CA 1
ATOM 757 C C . ASP A 1 91 ? 0.448 -3.753 6.394 1.00 18.79 626 ASP A C 1
ATOM 758 O O . ASP A 1 91 ? 1.609 -4.000 6.033 1.00 16.58 626 ASP A O 1
ATOM 763 N N . GLY A 1 92 ? 0.208 -2.964 7.438 1.00 17.34 627 GLY A N 1
ATOM 764 C CA . GLY A 1 92 ? 1.325 -2.470 8.227 1.00 15.61 627 GLY A CA 1
ATOM 765 C C . GLY A 1 92 ? 2.144 -3.562 8.857 1.00 15.55 627 GLY A C 1
ATOM 766 O O . GLY A 1 92 ? 3.358 -3.568 8.797 1.00 14.62 627 GLY A O 1
ATOM 767 N N . GLN A 1 93 ? 1.452 -4.467 9.537 1.00 16.53 628 GLN A N 1
ATOM 768 C CA A GLN A 1 93 ? 2.082 -5.599 10.188 0.45 17.43 628 GLN A CA 1
ATOM 769 C CA B GLN A 1 93 ? 2.126 -5.538 10.203 0.55 17.67 628 GLN A CA 1
ATOM 770 C C . GLN A 1 93 ? 2.825 -6.463 9.193 1.00 17.40 628 GLN A C 1
ATOM 771 O O . GLN A 1 93 ? 3.945 -6.905 9.454 1.00 17.85 628 GLN A O 1
ATOM 782 N N . ASP A 1 94 ? 2.194 -6.704 8.046 1.00 17.94 629 ASP A N 1
ATOM 783 C CA . ASP A 1 94 ? 2.775 -7.550 6.995 1.00 18.33 629 ASP A CA 1
ATOM 784 C C . ASP A 1 94 ? 4.112 -6.950 6.528 1.00 15.48 629 ASP A C 1
ATOM 785 O O . ASP A 1 94 ? 5.114 -7.613 6.380 1.00 16.19 629 ASP A O 1
ATOM 790 N N . SER A 1 95 ? 4.076 -5.670 6.237 1.00 14.03 630 SER A N 1
ATOM 791 C CA . SER A 1 95 ? 5.259 -4.925 5.735 1.00 13.79 630 SER A CA 1
ATOM 792 C C . SER A 1 95 ? 6.374 -4.927 6.790 1.00 13.03 630 SER A C 1
ATOM 793 O O . SER A 1 95 ? 7.535 -5.035 6.476 1.00 12.74 630 SER A O 1
ATOM 796 N N . LEU A 1 96 ? 6.008 -4.705 8.033 1.00 13.04 631 LEU A N 1
ATOM 797 C CA . LEU A 1 96 ? 6.943 -4.705 9.130 1.00 13.36 631 LEU A CA 1
ATOM 798 C C . LEU A 1 96 ? 7.686 -6.052 9.238 1.00 13.77 631 LEU A C 1
ATOM 799 O O . LEU A 1 96 ? 8.919 -6.094 9.341 1.00 14.46 631 LEU A O 1
ATOM 804 N N . TYR A 1 97 ? 6.965 -7.170 9.185 1.00 15.11 632 TYR A N 1
ATOM 805 C CA . TYR A 1 97 ? 7.619 -8.461 9.168 1.00 17.53 632 TYR A CA 1
ATOM 806 C C . TYR A 1 97 ? 8.569 -8.611 7.987 1.00 16.02 632 TYR A C 1
ATOM 807 O O . TYR A 1 97 ? 9.717 -9.120 8.101 1.00 16.68 632 TYR A O 1
ATOM 816 N N . LYS A 1 98 ? 8.108 -8.258 6.805 1.00 14.34 633 LYS A N 1
ATOM 817 C CA . LYS A 1 98 ? 8.930 -8.426 5.617 1.00 15.60 633 LYS A CA 1
ATOM 818 C C . LYS A 1 98 ? 10.260 -7.615 5.697 1.00 14.41 633 LYS A C 1
ATOM 819 O O . LYS A 1 98 ? 11.300 -8.103 5.301 1.00 14.59 633 LYS A O 1
ATOM 825 N N . ILE A 1 99 ? 10.176 -6.385 6.131 1.00 13.24 634 ILE A N 1
ATOM 826 C CA . ILE A 1 99 ? 11.348 -5.517 6.273 1.00 14.28 634 ILE A CA 1
ATOM 827 C C . ILE A 1 99 ? 12.337 -6.093 7.242 1.00 13.30 634 ILE A C 1
ATOM 828 O O . ILE A 1 99 ? 13.558 -6.169 6.941 1.00 12.52 634 ILE A O 1
ATOM 833 N N . CYS A 1 100 ? 11.814 -6.544 8.387 1.00 13.10 635 CYS A N 1
ATOM 834 C CA . CYS A 1 100 ? 12.697 -7.072 9.448 1.00 13.23 635 CYS A CA 1
ATOM 835 C C . CYS A 1 100 ? 13.356 -8.376 8.969 1.00 13.99 635 CYS A C 1
ATOM 836 O O . CYS A 1 100 ? 14.582 -8.586 9.122 1.00 13.54 635 CYS A O 1
ATOM 839 N N . LYS A 1 101 ? 12.547 -9.278 8.400 1.00 15.06 636 LYS A N 1
ATOM 840 C CA . LYS A 1 101 ? 13.120 -10.526 7.836 1.00 15.80 636 LYS A CA 1
ATOM 841 C C . LYS A 1 101 ? 14.115 -10.261 6.740 1.00 15.07 636 LYS A C 1
ATOM 842 O O . LYS A 1 101 ? 15.159 -10.858 6.664 1.00 16.47 636 LYS A O 1
ATOM 848 N N . ALA A 1 102 ? 13.783 -9.392 5.835 1.00 14.92 637 ALA A N 1
ATOM 849 C CA . ALA A 1 102 ? 14.701 -9.025 4.754 1.00 15.29 637 ALA A CA 1
ATOM 850 C C . ALA A 1 102 ? 16.029 -8.490 5.245 1.00 14.71 637 ALA A C 1
ATOM 851 O O . ALA A 1 102 ? 17.062 -8.871 4.712 1.00 14.72 637 ALA A O 1
ATOM 853 N N . TYR A 1 103 ? 15.975 -7.617 6.254 1.00 14.71 638 TYR A N 1
ATOM 854 C CA . TYR A 1 103 ? 17.182 -7.096 6.875 1.00 13.43 638 TYR A CA 1
ATOM 855 C C . TYR A 1 103 ? 18.090 -8.209 7.468 1.00 14.83 638 TYR A C 1
ATOM 856 O O . TYR A 1 103 ? 19.302 -8.208 7.303 1.00 15.86 638 TYR A O 1
ATOM 865 N N . SER A 1 104 ? 17.470 -9.174 8.108 1.00 14.55 639 SER A N 1
ATOM 866 C CA . SER A 1 104 ? 18.168 -10.263 8.732 1.00 15.03 639 SER A CA 1
ATOM 867 C C . SER A 1 104 ? 18.916 -11.047 7.711 1.00 16.53 639 SER A C 1
ATOM 868 O O . SER A 1 104 ? 19.918 -11.659 8.045 1.00 17.79 639 SER A O 1
ATOM 871 N N . VAL A 1 105 ? 18.394 -11.139 6.486 1.00 18.12 640 VAL A N 1
ATOM 872 C CA . VAL A 1 105 ? 19.048 -11.828 5.408 1.00 19.50 640 VAL A CA 1
ATOM 873 C C . VAL A 1 105 ? 20.089 -11.012 4.675 1.00 19.25 640 VAL A C 1
ATOM 874 O O . VAL A 1 105 ? 21.114 -11.565 4.289 1.00 19.46 640 VAL A O 1
ATOM 878 N N . TYR A 1 106 ? 19.824 -9.724 4.521 1.00 16.63 641 TYR A N 1
ATOM 879 C CA . TYR A 1 106 ? 20.728 -8.710 3.932 1.00 17.36 641 TYR A CA 1
ATOM 880 C C . TYR A 1 106 ? 22.031 -8.544 4.689 1.00 18.35 641 TYR A C 1
ATOM 881 O O . TYR A 1 106 ? 23.114 -8.540 4.067 1.00 17.18 641 TYR A O 1
ATOM 890 N N . ASP A 1 107 ? 21.952 -8.413 6.028 1.00 16.99 642 ASP A N 1
ATOM 891 C CA . ASP A 1 107 ? 23.127 -8.213 6.814 1.00 16.27 642 ASP A CA 1
ATOM 892 C C . ASP A 1 107 ? 23.535 -9.556 7.346 1.00 17.67 642 ASP A C 1
ATOM 893 O O . ASP A 1 107 ? 23.126 -9.936 8.413 1.00 16.92 642 ASP A O 1
ATOM 898 N N . GLU A 1 108 ? 24.370 -10.248 6.587 1.00 19.24 643 GLU A N 1
ATOM 899 C CA . GLU A 1 108 ? 24.720 -11.616 6.908 1.00 24.49 643 GLU A CA 1
ATOM 900 C C . GLU A 1 108 ? 25.595 -11.638 8.147 1.00 23.64 643 GLU A C 1
ATOM 901 O O . GLU A 1 108 ? 25.526 -12.577 8.944 1.00 26.42 643 GLU A O 1
ATOM 907 N N . GLU A 1 109 ? 26.435 -10.627 8.314 1.00 21.48 644 GLU A N 1
ATOM 908 C CA . GLU A 1 109 ? 27.395 -10.633 9.381 1.00 21.31 644 GLU A CA 1
ATOM 909 C C . GLU A 1 109 ? 26.688 -10.498 10.733 1.00 20.36 644 GLU A C 1
ATOM 910 O O . GLU A 1 109 ? 26.989 -11.226 11.634 1.00 20.46 644 GLU A O 1
ATOM 916 N N . ILE A 1 110 ? 25.723 -9.597 10.875 1.00 17.70 645 ILE A N 1
ATOM 917 C CA A ILE A 1 110 ? 25.105 -9.219 12.149 0.60 18.29 645 ILE A CA 1
ATOM 918 C CA B ILE A 1 110 ? 25.138 -9.494 12.189 0.40 18.70 645 ILE A CA 1
ATOM 919 C C . ILE A 1 110 ? 23.654 -9.758 12.294 1.00 19.85 645 ILE A C 1
ATOM 920 O O . ILE A 1 110 ? 23.198 -10.113 13.377 1.00 20.08 645 ILE A O 1
ATOM 929 N N . GLY A 1 111 ? 22.900 -9.697 11.218 1.00 17.43 646 GLY A N 1
ATOM 930 C CA . GLY A 1 111 ? 21.501 -10.067 11.265 1.00 17.21 646 GLY A CA 1
ATOM 931 C C . GLY A 1 111 ? 20.605 -8.959 11.800 1.00 15.17 646 GLY A C 1
ATOM 932 O O . GLY A 1 111 ? 21.040 -7.841 12.017 1.00 14.22 646 GLY A O 1
ATOM 933 N N . TYR A 1 112 ? 19.376 -9.340 12.091 1.00 14.39 647 TYR A N 1
ATOM 934 C CA . TYR A 1 112 ? 18.386 -8.515 12.744 1.00 13.52 647 TYR A CA 1
ATOM 935 C C . TYR A 1 112 ? 18.853 -8.187 14.172 1.00 14.90 647 TYR A C 1
ATOM 936 O O . TYR A 1 112 ? 19.303 -9.122 14.901 1.00 14.57 647 TYR A O 1
ATOM 945 N N . CYS A 1 113 ? 18.784 -6.915 14.511 1.00 13.91 648 CYS A N 1
ATOM 946 C CA . CYS A 1 113 ? 19.168 -6.379 15.789 1.00 15.58 648 CYS A CA 1
ATOM 947 C C . CYS A 1 113 ? 17.978 -6.130 16.683 1.00 14.92 648 CYS A C 1
ATOM 948 O O . CYS A 1 113 ? 16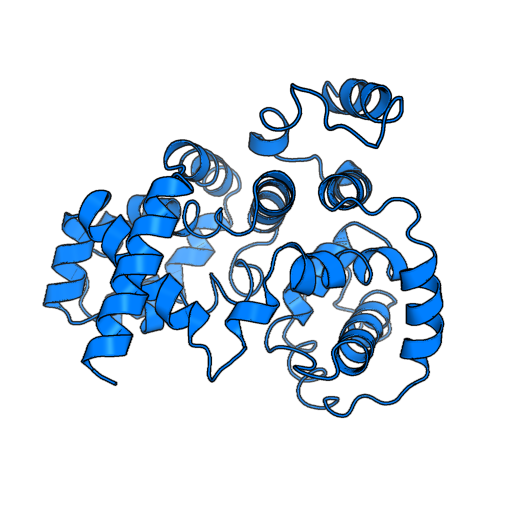.960 -5.603 16.249 1.00 14.59 648 CYS A O 1
ATOM 951 N N . GLN A 1 114 ? 18.096 -6.507 17.944 1.00 15.68 649 GLN A N 1
ATOM 952 C CA . GLN A 1 114 ? 17.016 -6.298 18.926 1.00 16.07 649 GLN A CA 1
ATOM 953 C C . GLN A 1 114 ? 16.566 -4.846 18.863 1.00 14.07 649 GLN A C 1
ATOM 954 O O . GLN A 1 114 ? 17.398 -3.903 18.866 1.00 13.21 649 GLN A O 1
ATOM 960 N N . GLY A 1 115 ? 15.261 -4.638 18.761 1.00 14.84 650 GLY A N 1
ATOM 961 C CA . GLY A 1 115 ? 14.695 -3.343 18.706 1.00 14.43 650 GLY A CA 1
ATOM 962 C C . GLY A 1 115 ? 14.562 -2.731 17.361 1.00 14.39 650 GLY A C 1
ATOM 963 O O . GLY A 1 115 ? 13.944 -1.684 17.224 1.00 12.96 650 GLY A O 1
ATOM 964 N N . GLN A 1 116 ? 15.105 -3.356 16.346 1.00 13.26 651 GLN A N 1
ATOM 965 C CA . GLN A 1 116 ? 15.099 -2.759 15.021 1.00 13.52 651 GLN A CA 1
ATOM 966 C C . GLN A 1 116 ? 13.700 -2.573 14.424 1.00 11.30 651 GLN A C 1
ATOM 967 O O . GLN A 1 116 ? 13.445 -1.640 13.630 1.00 11.36 651 GLN A O 1
ATOM 973 N N . SER A 1 117 ? 12.757 -3.411 14.892 1.00 11.87 652 SER A N 1
ATOM 974 C CA . SER A 1 117 ? 11.365 -3.335 14.482 1.00 10.90 652 SER A CA 1
ATOM 975 C C . SER A 1 117 ? 10.748 -1.978 14.809 1.00 10.90 652 SER A C 1
ATOM 976 O O . SER A 1 117 ? 9.883 -1.504 14.063 1.00 10.66 652 SER A O 1
ATOM 979 N N . PHE A 1 118 ? 11.133 -1.354 15.923 1.00 11.14 653 PHE A N 1
ATOM 980 C CA . PHE A 1 118 ? 10.589 -0.060 16.260 1.00 11.52 653 PHE A CA 1
ATOM 981 C C . PHE A 1 118 ? 11.037 1.017 15.232 1.00 11.74 653 PHE A C 1
ATOM 982 O O . PHE A 1 118 ? 10.227 1.838 14.789 1.00 11.65 653 PHE A O 1
ATOM 990 N N . LEU A 1 119 ? 12.282 0.982 14.835 1.00 11.01 654 LEU A N 1
ATOM 991 C CA . LEU A 1 119 ? 12.811 1.884 13.879 1.00 11.74 654 LEU A CA 1
ATOM 992 C C . LEU A 1 119 ? 12.143 1.624 12.498 1.00 11.16 654 LEU A C 1
ATOM 993 O O . LEU A 1 119 ? 11.745 2.563 11.792 1.00 11.61 654 LEU A O 1
ATOM 998 N N . ALA A 1 120 ? 12.093 0.360 12.109 1.00 10.48 655 ALA A N 1
ATOM 999 C CA . ALA A 1 120 ? 11.384 -0.014 10.880 1.00 10.86 655 ALA A CA 1
ATOM 1000 C C . ALA A 1 120 ? 9.922 0.529 10.840 1.00 11.54 655 ALA A C 1
ATOM 1001 O O . ALA A 1 120 ? 9.434 1.043 9.808 1.00 9.72 655 ALA A O 1
ATOM 1003 N N . ALA A 1 121 ? 9.246 0.399 11.954 1.00 10.94 656 ALA A N 1
ATOM 1004 C CA . ALA A 1 121 ? 7.876 0.872 12.082 1.00 10.71 656 ALA A CA 1
ATOM 1005 C C . ALA A 1 121 ? 7.751 2.376 11.945 1.00 10.97 656 ALA A C 1
ATOM 1006 O O . ALA A 1 121 ? 6.831 2.881 11.231 1.00 10.47 656 ALA A O 1
ATOM 1008 N N . VAL A 1 122 ? 8.723 3.122 12.538 1.00 10.58 657 VAL A N 1
ATOM 1009 C CA . VAL A 1 122 ? 8.770 4.568 12.394 1.00 10.41 657 VAL A CA 1
ATOM 1010 C C . VAL A 1 122 ? 8.858 4.973 10.906 1.00 10.46 657 VAL A C 1
ATOM 1011 O O . VAL A 1 122 ? 8.159 5.916 10.456 1.00 9.95 657 VAL A O 1
ATOM 1015 N N . LEU A 1 123 ? 9.707 4.272 10.179 1.00 9.69 658 LEU A N 1
ATOM 1016 C CA . LEU A 1 123 ? 9.894 4.539 8.767 1.00 10.31 658 LEU A CA 1
ATOM 1017 C C . LEU A 1 123 ? 8.633 4.181 7.981 1.00 11.12 658 LEU A C 1
ATOM 1018 O O . LEU A 1 123 ? 8.204 4.941 7.101 1.00 12.55 658 LEU A O 1
ATOM 1023 N N . LEU A 1 124 ? 8.030 3.029 8.283 1.00 11.08 659 LEU A N 1
ATOM 1024 C CA . LEU A 1 124 ? 6.780 2.612 7.565 1.00 11.61 659 LEU A CA 1
ATOM 1025 C C . LEU A 1 124 ? 5.637 3.507 7.851 1.00 11.04 659 LEU A C 1
ATOM 1026 O O . LEU A 1 124 ? 4.731 3.626 7.043 1.00 11.63 659 LEU A O 1
ATOM 1031 N N . LEU A 1 125 ? 5.660 4.230 8.979 1.00 11.26 660 LEU A N 1
ATOM 1032 C CA . LEU A 1 125 ? 4.642 5.244 9.228 1.00 11.89 660 LEU A CA 1
ATOM 1033 C C . LEU A 1 125 ? 4.657 6.499 8.284 1.00 12.13 660 LEU A C 1
ATOM 1034 O O . LEU A 1 125 ? 3.737 7.344 8.304 1.00 12.61 660 LEU A O 1
ATOM 1039 N N . HIS A 1 126 ? 5.740 6.616 7.561 1.00 11.27 661 HIS A N 1
ATOM 1040 C CA . HIS A 1 126 ? 5.968 7.767 6.687 1.00 11.31 661 HIS A CA 1
ATOM 1041 C C . HIS A 1 126 ? 6.272 7.459 5.226 1.00 11.06 661 HIS A C 1
ATOM 1042 O O . HIS A 1 126 ? 6.135 8.339 4.394 1.00 12.12 661 HIS A O 1
ATOM 1049 N N . MET A 1 127 ? 6.663 6.272 4.877 1.00 11.38 662 MET A N 1
ATOM 1050 C CA . MET A 1 127 ? 6.925 5.940 3.461 1.00 12.00 662 MET A CA 1
ATOM 1051 C C . MET A 1 127 ? 6.584 4.499 3.165 1.00 12.87 662 MET A C 1
ATOM 1052 O O . MET A 1 127 ? 6.522 3.661 4.084 1.00 11.74 662 MET A O 1
ATOM 1057 N N . PRO A 1 128 ? 6.452 4.147 1.859 1.00 13.28 663 PRO A N 1
ATOM 1058 C CA . PRO A 1 128 ? 6.143 2.781 1.555 1.00 13.38 663 PRO A CA 1
ATOM 1059 C C . PRO A 1 128 ? 7.223 1.739 1.957 1.00 13.12 663 PRO A C 1
ATOM 1060 O O . PRO A 1 128 ? 8.430 2.059 2.093 1.00 13.11 663 PRO A O 1
ATOM 1064 N N . GLU A 1 129 ? 6.768 0.512 2.042 1.00 12.84 664 GLU A N 1
ATOM 1065 C CA . GLU A 1 129 ? 7.596 -0.606 2.419 1.00 13.75 664 GLU A CA 1
ATOM 1066 C C . GLU A 1 129 ? 8.975 -0.651 1.774 1.00 13.65 664 GLU A C 1
ATOM 1067 O O . GLU A 1 129 ? 9.988 -0.741 2.485 1.00 12.82 664 GLU A O 1
ATOM 1073 N N . GLU A 1 130 ? 9.045 -0.643 0.438 1.00 14.61 665 GLU A N 1
ATOM 1074 C CA . GLU A 1 130 ? 10.332 -0.803 -0.218 1.00 15.83 665 GLU A CA 1
ATOM 1075 C C . GLU A 1 130 ? 11.336 0.349 0.113 1.00 15.07 665 GLU A C 1
ATOM 1076 O O . GLU A 1 130 ? 12.512 0.115 0.349 1.00 13.24 665 GLU A O 1
ATOM 1082 N N . GLN A 1 131 ? 10.807 1.530 0.260 1.00 14.54 666 GLN A N 1
ATOM 1083 C CA . GLN A 1 131 ? 11.604 2.714 0.616 1.00 13.81 666 GLN A CA 1
ATOM 1084 C C . GLN A 1 131 ? 12.030 2.672 2.076 1.00 13.56 666 GLN A C 1
ATOM 1085 O O . GLN A 1 131 ? 13.147 3.071 2.366 1.00 14.82 666 GLN A O 1
ATOM 1091 N N . ALA A 1 132 ? 11.150 2.204 2.943 1.00 12.78 667 ALA A N 1
ATOM 1092 C CA . ALA A 1 132 ? 11.444 2.027 4.370 1.00 12.94 667 ALA A CA 1
ATOM 1093 C C . ALA A 1 132 ? 12.604 1.030 4.557 1.00 13.28 667 ALA A C 1
ATOM 1094 O O . ALA A 1 132 ? 13.500 1.278 5.326 1.00 13.52 667 ALA A O 1
ATOM 1096 N N . PHE A 1 133 ? 12.569 -0.086 3.839 1.00 13.09 668 PHE A N 1
ATOM 1097 C CA . PHE A 1 133 ? 13.759 -1.010 3.839 1.00 12.92 668 PHE A CA 1
ATOM 1098 C C . PHE A 1 133 ? 15.086 -0.264 3.449 1.00 13.26 668 PHE A C 1
ATOM 1099 O O . PHE A 1 133 ? 16.051 -0.394 4.142 1.00 13.65 668 PHE A O 1
ATOM 1107 N N . SER A 1 134 ? 15.062 0.495 2.361 1.00 13.89 669 SER A N 1
ATOM 1108 C CA A SER A 1 134 ? 16.207 1.239 1.839 0.80 14.27 669 SER A CA 1
ATOM 1109 C CA B SER A 1 134 ? 1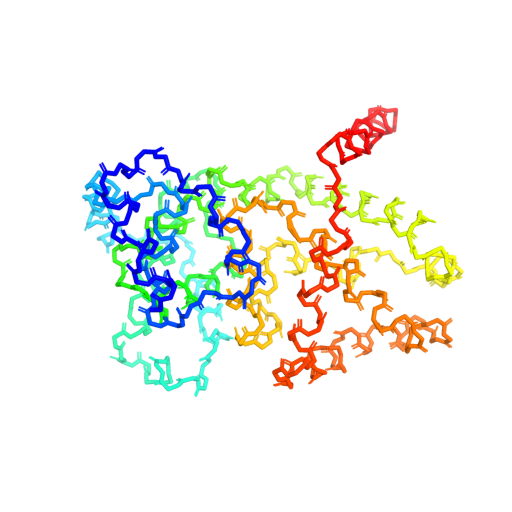6.198 1.240 1.842 0.20 13.56 669 SER A CA 1
ATOM 1110 C C . SER A 1 134 ? 16.735 2.163 2.908 1.00 13.69 669 SER A C 1
ATOM 1111 O O . SER A 1 134 ? 17.948 2.225 3.164 1.00 14.38 669 SER A O 1
ATOM 1116 N N . VAL A 1 135 ? 15.834 2.935 3.495 1.00 12.00 670 VAL A N 1
ATOM 1117 C CA . VAL A 1 135 ? 16.276 3.893 4.559 1.00 11.79 670 VAL A CA 1
ATOM 1118 C C . VAL A 1 135 ? 16.829 3.161 5.780 1.00 11.22 670 VAL A C 1
ATOM 1119 O O . VAL A 1 135 ? 17.830 3.601 6.423 1.00 11.70 670 VAL A O 1
ATOM 1123 N N . LEU A 1 136 ? 16.165 2.085 6.161 1.00 11.65 671 LEU A N 1
ATOM 1124 C CA . LEU A 1 136 ? 16.665 1.275 7.264 1.00 12.46 671 LEU A CA 1
ATOM 1125 C C . LEU A 1 136 ? 18.090 0.800 7.035 1.00 12.65 671 LEU A C 1
ATOM 1126 O O . LEU A 1 136 ? 18.937 0.939 7.906 1.00 13.33 671 LEU A O 1
ATOM 1131 N N . VAL A 1 137 ? 18.343 0.258 5.838 1.00 13.51 672 VAL A N 1
ATOM 1132 C CA . VAL A 1 137 ? 19.726 -0.111 5.478 1.00 14.75 672 VAL A CA 1
ATOM 1133 C C . VAL A 1 137 ? 20.684 1.062 5.616 1.00 14.59 672 VAL A C 1
ATOM 1134 O O . VAL A 1 137 ? 21.792 0.903 6.210 1.00 14.25 672 VAL A O 1
ATOM 1138 N N . LYS A 1 138 ? 20.290 2.236 5.109 1.00 14.25 673 LYS A N 1
ATOM 1139 C CA . LYS A 1 138 ? 21.208 3.398 5.189 1.00 14.72 673 LYS A CA 1
ATOM 1140 C C . LYS A 1 138 ? 21.490 3.787 6.642 1.00 13.23 673 LYS A C 1
ATOM 1141 O O . LYS A 1 138 ? 22.642 4.172 6.981 1.00 14.29 673 LYS A O 1
ATOM 1147 N N . ILE A 1 139 ? 20.483 3.684 7.501 1.00 12.07 674 ILE A N 1
ATOM 1148 C CA . ILE A 1 139 ? 20.671 4.047 8.920 1.00 11.04 674 ILE A CA 1
ATOM 1149 C C . ILE A 1 139 ? 21.659 3.036 9.533 1.00 12.06 674 ILE A C 1
ATOM 1150 O O . ILE A 1 139 ? 22.549 3.401 10.266 1.00 11.49 674 ILE A O 1
ATOM 1155 N N . MET A 1 140 ? 21.449 1.770 9.243 1.00 11.82 675 MET A N 1
ATOM 1156 C CA . MET A 1 140 ? 22.286 0.692 9.843 1.00 12.25 675 MET A CA 1
ATOM 1157 C C . MET A 1 140 ? 23.693 0.739 9.347 1.00 12.13 675 MET A C 1
ATOM 1158 O O . MET A 1 140 ? 24.642 0.689 10.166 1.00 11.90 675 MET A O 1
ATOM 1163 N N . PHE A 1 141 ? 23.848 0.853 8.037 1.00 12.48 676 PHE A N 1
ATOM 1164 C CA . PHE A 1 141 ? 25.179 0.854 7.408 1.00 14.07 676 PHE A CA 1
ATOM 1165 C C . PHE A 1 141 ? 25.824 2.251 7.301 1.00 16.07 676 PHE A C 1
ATOM 1166 O O . PHE A 1 141 ? 26.879 2.490 7.860 1.00 20.38 676 PHE A O 1
ATOM 1174 N N . ASP A 1 142 ? 25.229 3.177 6.540 1.00 15.84 677 ASP A N 1
ATOM 1175 C CA . ASP A 1 142 ? 25.821 4.499 6.295 1.00 16.49 677 ASP A CA 1
ATOM 1176 C C . ASP A 1 142 ? 25.914 5.347 7.542 1.00 14.69 677 ASP A C 1
ATOM 1177 O O . ASP A 1 142 ? 26.974 5.856 7.872 1.00 13.30 677 ASP A O 1
ATOM 1182 N N . TYR A 1 143 ? 24.835 5.485 8.319 1.00 13.32 678 TYR A N 1
ATOM 1183 C CA . TYR A 1 143 ? 24.866 6.281 9.544 1.00 13.36 678 TYR A CA 1
ATOM 1184 C C . TYR A 1 143 ? 25.570 5.579 10.715 1.00 14.62 678 TYR A C 1
ATOM 1185 O O . TYR A 1 143 ? 26.020 6.213 11.670 1.00 14.99 678 TYR A O 1
ATOM 1194 N N . GLY A 1 144 ? 25.641 4.258 10.611 1.00 14.02 679 GLY A N 1
ATOM 1195 C CA . GLY A 1 144 ? 26.483 3.435 11.477 1.00 14.02 679 GLY A CA 1
ATOM 1196 C C . GLY A 1 144 ? 25.858 2.805 12.683 1.00 14.81 679 GLY A C 1
ATOM 1197 O O . GLY A 1 144 ? 26.570 2.424 13.656 1.00 15.33 679 GLY A O 1
ATOM 1198 N N . LEU A 1 145 ? 24.539 2.671 12.675 1.00 11.05 680 LEU A N 1
ATOM 1199 C CA . LEU A 1 145 ? 23.905 2.003 13.805 1.00 11.37 680 LEU A CA 1
ATOM 1200 C C . LEU A 1 145 ? 24.365 0.597 14.031 1.00 11.21 680 LEU A C 1
ATOM 1201 O O . LEU A 1 145 ? 24.518 0.178 15.227 1.00 10.90 680 LEU A O 1
ATOM 1206 N N . ARG A 1 146 ? 24.552 -0.172 12.992 1.00 10.89 681 ARG A N 1
ATOM 1207 C CA . ARG A 1 146 ? 24.998 -1.573 13.187 1.00 13.24 681 ARG A CA 1
ATOM 1208 C C . ARG A 1 146 ? 26.309 -1.682 13.860 1.00 12.99 681 ARG A C 1
ATOM 1209 O O . ARG A 1 146 ? 26.559 -2.715 14.446 1.00 12.18 681 ARG A O 1
ATOM 1217 N N . GLU A 1 147 ? 27.154 -0.647 13.810 1.00 14.21 682 GLU A N 1
ATOM 1218 C CA . GLU A 1 147 ? 28.449 -0.732 14.532 1.00 16.18 682 GLU A CA 1
ATOM 1219 C C . GLU A 1 147 ? 28.339 -0.896 16.036 1.00 15.18 682 GLU A C 1
ATOM 1220 O O . GLU A 1 147 ? 29.196 -1.463 16.649 1.00 16.41 682 GLU A O 1
ATOM 1226 N N . LEU A 1 148 ? 27.254 -0.432 16.623 1.00 14.28 683 LEU A N 1
ATOM 1227 C CA . LEU A 1 148 ? 27.096 -0.516 18.059 1.00 17.01 683 LEU A CA 1
ATOM 1228 C C . LEU A 1 148 ? 26.954 -1.985 18.501 1.00 16.29 683 LEU A C 1
ATOM 1229 O O . LEU A 1 148 ? 27.215 -2.266 19.670 1.00 18.88 683 LEU A O 1
ATOM 1234 N N . PHE A 1 149 ? 26.522 -2.865 17.580 1.00 16.45 684 PHE A N 1
ATOM 1235 C CA . PHE A 1 149 ? 26.244 -4.310 17.859 1.00 16.89 684 PHE A CA 1
ATOM 1236 C C . PHE A 1 149 ? 27.448 -5.255 17.607 1.00 19.40 684 PHE A C 1
ATOM 1237 O O . PHE A 1 149 ? 27.374 -6.405 17.927 1.00 25.57 684 PHE A O 1
ATOM 1245 N N . LYS A 1 150 ? 28.559 -4.758 17.054 1.00 18.34 685 LYS A N 1
ATOM 1246 C CA . LYS A 1 150 ? 29.734 -5.548 16.806 1.00 19.86 685 LYS A CA 1
ATOM 1247 C C . LYS A 1 150 ? 30.512 -5.725 18.082 1.00 18.80 685 LYS A C 1
ATOM 1248 O O . LYS A 1 150 ? 30.410 -4.936 18.988 1.00 18.18 685 LYS A O 1
ATOM 1254 N N . GLN A 1 151 ? 31.347 -6.744 18.093 1.00 18.22 686 GLN A N 1
ATOM 1255 C CA . GLN A 1 151 ? 32.350 -6.941 19.084 1.00 19.32 686 GLN A CA 1
ATOM 1256 C C . GLN A 1 151 ? 31.755 -6.823 20.498 1.00 18.50 686 GLN A C 1
ATOM 1257 O O . GLN A 1 151 ? 32.286 -6.097 21.326 1.00 16.80 686 GLN A O 1
ATOM 1263 N N . ASN A 1 152 ? 30.701 -7.580 20.752 1.00 17.51 687 ASN A N 1
ATOM 1264 C CA . ASN A 1 152 ? 30.059 -7.620 22.094 1.00 18.64 687 ASN A CA 1
ATOM 1265 C C . ASN A 1 152 ? 29.814 -6.193 22.606 1.00 16.58 687 ASN A C 1
ATOM 1266 O O . ASN A 1 152 ? 30.095 -5.879 23.755 1.00 15.23 687 ASN A O 1
ATOM 1271 N N . PHE A 1 153 ? 29.315 -5.354 21.700 1.00 15.14 688 PHE A N 1
ATOM 1272 C CA . PHE A 1 153 ? 28.881 -3.989 21.978 1.00 14.73 688 PHE A CA 1
ATOM 1273 C C . PHE A 1 153 ? 29.965 -2.979 22.342 1.00 15.08 688 PHE A C 1
ATOM 1274 O O . PHE A 1 153 ? 29.686 -1.994 23.032 1.00 14.74 688 PHE A O 1
ATOM 1282 N N . GLU A 1 154 ? 31.207 -3.254 21.945 1.00 14.85 689 GLU A N 1
ATOM 1283 C CA . GLU A 1 154 ? 32.361 -2.419 22.288 1.00 15.19 689 GLU A CA 1
ATOM 1284 C C . GLU A 1 154 ? 32.123 -0.918 21.945 1.00 14.83 689 GLU A C 1
ATOM 1285 O O . GLU A 1 154 ? 32.394 -0.045 22.779 1.00 15.22 689 GLU A O 1
ATOM 1291 N N . ASP A 1 155 ? 31.533 -0.629 20.785 1.00 14.28 690 ASP A N 1
ATOM 1292 C CA . ASP A 1 155 ? 31.308 0.766 20.381 1.00 14.10 690 ASP A CA 1
ATOM 1293 C C . ASP A 1 155 ? 30.236 1.369 21.244 1.00 13.91 690 ASP A C 1
ATOM 1294 O O . ASP A 1 155 ? 30.314 2.544 21.564 1.00 14.14 690 ASP A O 1
ATOM 1299 N N . LEU A 1 156 ? 29.230 0.582 21.646 1.00 13.02 691 LEU A N 1
ATOM 1300 C CA . LEU A 1 156 ? 28.231 1.098 22.631 1.00 13.01 691 LEU A CA 1
ATOM 1301 C C . LEU A 1 156 ? 28.907 1.549 23.944 1.00 14.03 691 LEU A C 1
ATOM 1302 O O . LEU A 1 156 ? 28.565 2.626 24.512 1.00 14.63 691 LEU A O 1
ATOM 1307 N N . HIS A 1 157 ? 29.810 0.687 24.484 1.00 14.23 692 HIS A N 1
ATOM 1308 C CA . HIS A 1 157 ? 30.556 0.980 25.683 1.00 15.11 692 HIS A CA 1
ATOM 1309 C C . HIS A 1 157 ? 31.310 2.282 25.526 1.00 15.39 692 HIS A C 1
ATOM 1310 O O . HIS A 1 157 ? 31.386 3.081 26.483 1.00 17.57 692 HIS A O 1
ATOM 1317 N N . CYS A 1 158 ? 31.866 2.503 24.343 1.00 14.67 693 CYS A N 1
ATOM 1318 C CA . CYS A 1 158 ? 32.494 3.781 23.994 1.00 15.89 693 CYS A CA 1
ATOM 1319 C C . CYS A 1 158 ? 31.546 4.958 24.102 1.00 14.63 693 CYS A C 1
ATOM 1320 O O . CYS A 1 158 ? 31.873 5.956 24.730 1.00 14.70 693 CYS A O 1
ATOM 1323 N N . LYS A 1 159 ? 30.346 4.806 23.552 1.00 15.37 694 LYS A N 1
ATOM 1324 C CA . LYS A 1 159 ? 29.346 5.858 23.693 1.00 15.46 694 LYS A CA 1
ATOM 1325 C C . LYS A 1 159 ? 28.955 6.126 25.156 1.00 15.58 694 LYS A C 1
ATOM 1326 O O . LYS A 1 159 ? 28.702 7.274 25.529 1.00 16.15 694 LYS A O 1
ATOM 1332 N N . PHE A 1 160 ? 28.843 5.082 25.977 1.00 14.29 695 PHE A N 1
ATOM 1333 C CA . PHE A 1 160 ? 28.566 5.311 27.383 1.00 14.87 695 PHE A CA 1
ATOM 1334 C C . PHE A 1 160 ? 29.649 6.173 28.066 1.00 14.89 695 PHE A C 1
ATOM 1335 O O . PHE A 1 160 ? 29.373 7.084 28.864 1.00 15.96 695 PHE A O 1
ATOM 1343 N N . TYR A 1 161 ? 30.887 5.900 27.752 1.00 15.90 696 TYR A N 1
ATOM 1344 C CA . TYR A 1 161 ? 32.032 6.633 28.271 1.00 15.80 696 TYR A CA 1
ATOM 1345 C C . TYR A 1 161 ? 31.965 8.055 27.797 1.00 16.82 696 TYR A C 1
ATOM 1346 O O . TYR A 1 161 ? 32.035 9.005 28.597 1.00 16.25 696 TYR A O 1
ATOM 1355 N N . GLN A 1 162 ? 31.754 8.245 26.520 1.00 15.59 697 GLN A N 1
ATOM 1356 C CA . GLN A 1 162 ? 31.557 9.579 25.976 1.00 16.14 697 GLN A CA 1
ATOM 1357 C C . GLN A 1 162 ? 30.427 10.372 26.624 1.00 16.00 697 GLN A C 1
ATOM 1358 O O . GLN A 1 162 ? 30.644 11.586 26.953 1.00 14.90 697 GLN A O 1
ATOM 1364 N N . LEU A 1 163 ? 29.279 9.721 26.840 1.00 14.87 698 LEU A N 1
ATOM 1365 C CA . LEU A 1 163 ? 28.112 10.387 27.486 1.00 13.86 698 LEU A CA 1
ATOM 1366 C C . LEU A 1 163 ? 28.529 10.824 28.879 1.00 15.01 698 LEU A C 1
ATOM 1367 O O . LEU A 1 163 ? 28.256 11.949 29.262 1.00 14.35 698 LEU A O 1
ATOM 1372 N N . GLU A 1 164 ? 29.177 9.945 29.630 1.00 13.89 699 GLU A N 1
ATOM 1373 C CA . GLU A 1 164 ? 29.565 10.318 31.005 1.00 15.90 699 GLU A CA 1
ATOM 1374 C C . GLU A 1 164 ? 30.600 11.467 31.061 1.00 16.91 699 GLU A C 1
ATOM 1375 O O . GLU A 1 164 ? 30.498 12.345 31.949 1.00 16.73 699 GLU A O 1
ATOM 1381 N N . ARG A 1 165 ? 31.561 11.487 30.124 1.00 19.16 700 ARG A N 1
ATOM 1382 C CA . ARG A 1 165 ? 32.518 12.618 30.065 1.00 20.24 700 ARG A CA 1
ATOM 1383 C C . ARG A 1 165 ? 31.791 13.941 29.764 1.00 20.79 700 ARG A C 1
ATOM 1384 O O . ARG A 1 165 ? 32.089 14.990 30.372 1.00 18.81 700 ARG A O 1
ATOM 1392 N N . LEU A 1 166 ? 30.837 13.894 28.844 1.00 19.56 701 LEU A N 1
ATOM 1393 C CA . LEU A 1 166 ? 29.985 15.048 28.477 1.00 19.31 701 LEU A CA 1
ATOM 1394 C C . LEU A 1 166 ? 29.118 15.479 29.674 1.00 18.74 701 LEU A C 1
ATOM 1395 O O . LEU A 1 166 ? 28.925 16.651 29.901 1.00 19.09 701 LEU A O 1
ATOM 1400 N N . MET A 1 167 ? 28.601 14.525 30.441 1.00 17.68 702 MET A N 1
ATOM 1401 C CA . MET A 1 167 ? 27.846 14.904 31.622 1.00 17.70 702 MET A CA 1
ATOM 1402 C C . MET A 1 167 ? 28.754 15.567 32.655 1.00 18.31 702 MET A C 1
ATOM 1403 O O . MET A 1 167 ? 28.338 16.513 33.347 1.00 17.85 702 MET A O 1
ATOM 1408 N N . GLN A 1 168 ? 29.984 15.078 32.806 1.00 19.68 703 GLN A N 1
ATOM 1409 C CA . GLN A 1 168 ? 30.937 15.643 33.808 1.00 23.29 703 GLN A CA 1
ATOM 1410 C C . GLN A 1 168 ? 31.109 17.116 33.480 1.00 23.22 703 GLN A C 1
ATOM 1411 O O . GLN A 1 168 ? 31.226 17.989 34.377 1.00 22.11 703 GLN A O 1
ATOM 1417 N N . GLU A 1 169 ? 31.142 17.394 32.175 1.00 21.65 704 GLU A N 1
ATOM 1418 C CA . GLU A 1 169 ? 31.374 18.707 31.640 1.00 22.64 704 GLU A CA 1
ATOM 1419 C C . GLU A 1 169 ? 30.144 19.629 31.637 1.00 22.58 704 GLU A C 1
ATOM 1420 O O . GLU A 1 169 ? 30.256 20.792 32.068 1.00 24.53 704 GLU A O 1
ATOM 1426 N N . TYR A 1 170 ? 28.974 19.128 31.248 1.00 19.73 705 TYR A N 1
ATOM 1427 C CA . TYR A 1 170 ? 27.809 19.949 31.004 1.00 20.80 705 TYR A CA 1
ATOM 1428 C C . TYR A 1 170 ? 26.700 19.815 32.036 1.00 19.45 705 TYR A C 1
ATOM 1429 O O . TYR A 1 170 ? 25.790 20.663 32.076 1.00 18.64 705 TYR A O 1
ATOM 1438 N N . ILE A 1 171 ? 26.752 18.728 32.822 1.00 17.26 706 ILE A N 1
ATOM 1439 C CA . ILE A 1 171 ? 25.757 18.471 33.860 1.00 15.58 706 ILE A CA 1
ATOM 1440 C C . ILE A 1 171 ? 26.493 17.952 35.118 1.00 15.00 706 ILE A C 1
ATOM 1441 O O . ILE A 1 171 ? 26.218 16.868 35.594 1.00 13.26 706 ILE A O 1
ATOM 1446 N N . PRO A 1 172 ? 27.465 18.742 35.641 1.00 15.43 707 PRO A N 1
ATOM 1447 C CA . PRO A 1 172 ? 28.402 18.249 36.656 1.00 15.71 707 PRO A CA 1
ATOM 1448 C C . PRO A 1 172 ? 27.773 17.754 37.913 1.00 15.11 707 PRO A C 1
ATOM 1449 O O . PRO A 1 172 ? 28.235 16.792 38.471 1.00 15.19 707 PRO A O 1
ATOM 1453 N N . ASP A 1 173 ? 26.676 18.388 38.304 1.00 15.22 708 ASP A N 1
ATOM 1454 C CA . ASP A 1 173 ? 25.935 18.023 39.529 1.00 15.69 708 ASP A CA 1
ATOM 1455 C C . ASP A 1 173 ? 25.315 16.630 39.425 1.00 14.67 708 ASP A C 1
ATOM 1456 O O . ASP A 1 173 ? 25.430 15.808 40.326 1.00 14.65 708 ASP A O 1
ATOM 1461 N N . LEU A 1 174 ? 24.716 16.361 38.270 1.00 14.79 709 LEU A N 1
ATOM 1462 C CA . LEU A 1 174 ? 24.160 15.068 37.987 1.00 15.00 709 LEU A CA 1
ATOM 1463 C C . LEU A 1 174 ? 25.201 13.964 37.850 1.00 15.81 709 LEU A C 1
ATOM 1464 O O . LEU A 1 174 ? 25.064 12.898 38.423 1.00 16.01 709 LEU A O 1
ATOM 1469 N N . TYR A 1 175 ? 26.292 14.265 37.153 1.00 16.29 710 TYR A N 1
ATOM 1470 C CA . TYR A 1 175 ? 27.456 13.347 37.098 1.00 16.32 710 TYR A CA 1
ATOM 1471 C C . TYR A 1 175 ? 27.986 12.962 38.485 1.00 16.81 710 TYR A C 1
ATOM 1472 O O . TYR A 1 175 ? 28.127 11.773 38.801 1.00 16.22 710 TYR A O 1
ATOM 1481 N N . ASN A 1 176 ? 28.174 13.960 39.326 1.00 17.83 711 ASN A N 1
ATOM 1482 C CA . ASN A 1 176 ? 28.609 13.751 40.694 1.00 17.99 711 ASN A CA 1
ATOM 1483 C C . ASN A 1 176 ? 27.676 12.857 41.476 1.00 17.56 711 ASN A C 1
ATOM 1484 O O . ASN A 1 176 ? 28.157 11.957 42.185 1.00 16.93 711 ASN A O 1
ATOM 1489 N N . HIS A 1 177 ? 26.373 13.106 41.394 1.00 15.52 712 HIS A N 1
ATOM 1490 C CA . HIS A 1 177 ? 25.402 12.296 42.078 1.00 15.93 712 HIS A CA 1
ATOM 1491 C C . HIS A 1 177 ? 25.368 10.891 41.615 1.00 15.41 712 HIS A C 1
ATOM 1492 O O . HIS A 1 177 ? 25.318 9.956 42.426 1.00 16.57 712 HIS A O 1
ATOM 1499 N N . PHE A 1 178 ? 25.494 10.715 40.330 1.00 15.39 713 PHE A N 1
ATOM 1500 C CA . PHE A 1 178 ? 25.489 9.343 39.764 1.00 15.77 713 PHE A CA 1
ATOM 1501 C C . PHE A 1 178 ? 26.750 8.595 40.169 1.00 17.34 713 PHE A C 1
ATOM 1502 O O . PHE A 1 178 ? 26.715 7.373 40.401 1.00 15.74 713 PHE A O 1
ATOM 1510 N N . LEU A 1 179 ? 27.880 9.317 40.283 1.00 18.58 714 LEU A N 1
ATOM 1511 C CA . LEU A 1 179 ? 29.056 8.697 40.911 1.00 19.92 714 LEU A CA 1
ATOM 1512 C C . LEU A 1 179 ? 28.779 8.281 42.352 1.00 21.20 714 LEU A C 1
ATOM 1513 O O . LEU A 1 179 ? 29.138 7.177 42.778 1.00 20.77 714 LEU A O 1
ATOM 1518 N N . ASP A 1 180 ? 28.187 9.182 43.137 1.00 21.43 715 ASP A N 1
ATOM 1519 C CA . ASP A 1 180 ? 27.909 8.899 44.537 1.00 21.38 715 ASP A CA 1
ATOM 1520 C C . ASP A 1 180 ? 27.040 7.649 44.736 1.00 21.45 715 ASP A C 1
ATOM 1521 O O . ASP A 1 180 ? 27.289 6.860 45.679 1.00 21.33 715 ASP A O 1
ATOM 1526 N N . ILE A 1 181 ? 26.067 7.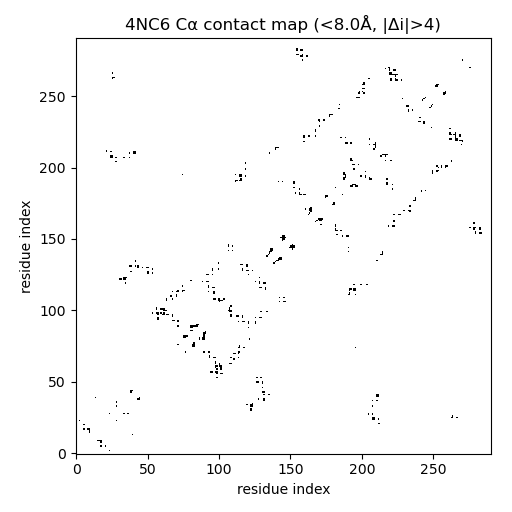435 43.839 1.00 18.27 716 ILE A N 1
ATOM 1527 C CA . ILE A 1 181 ? 25.161 6.281 43.957 1.00 17.87 716 ILE A CA 1
ATOM 1528 C C . ILE A 1 181 ? 25.545 5.112 43.029 1.00 17.84 716 ILE A C 1
ATOM 1529 O O . ILE A 1 181 ? 24.825 4.129 42.971 1.00 19.30 716 ILE A O 1
ATOM 1534 N N . SER A 1 182 ? 26.705 5.211 42.398 1.00 17.97 717 SER A N 1
ATOM 1535 C CA . SER A 1 182 ? 27.247 4.197 41.485 1.00 18.06 717 SER A CA 1
ATOM 1536 C C . SER A 1 182 ? 26.302 3.753 40.383 1.00 18.86 717 SER A C 1
ATOM 1537 O O . SER A 1 182 ? 26.068 2.539 40.159 1.00 18.52 717 SER A O 1
ATOM 1540 N N . LEU A 1 183 ? 25.719 4.743 39.708 1.00 16.41 718 LEU A N 1
ATOM 1541 C CA . LEU A 1 183 ? 24.800 4.507 38.643 1.00 16.32 718 LEU A CA 1
ATOM 1542 C C . LEU A 1 183 ? 25.523 4.869 37.336 1.00 16.51 718 LEU A C 1
ATOM 1543 O O . LEU A 1 183 ? 25.788 6.017 37.094 1.00 17.38 718 LEU A O 1
ATOM 1548 N N . GLU A 1 184 ? 25.807 3.863 36.538 1.00 16.21 719 GLU A N 1
ATOM 1549 C CA . GLU A 1 184 ? 26.517 4.035 35.289 1.00 17.71 719 GLU A CA 1
ATOM 1550 C C . GLU A 1 184 ? 25.594 4.026 34.110 1.00 16.95 719 GLU A C 1
ATOM 1551 O O . GLU A 1 184 ? 24.520 3.487 34.139 1.00 16.25 719 GLU A O 1
ATOM 1557 N N . ALA A 1 185 ? 26.023 4.676 33.063 1.00 16.57 720 ALA A N 1
ATOM 1558 C CA . ALA A 1 185 ? 25.171 4.900 31.896 1.00 17.51 720 ALA A CA 1
ATOM 1559 C C . ALA A 1 185 ? 24.600 3.650 31.274 1.00 17.74 720 ALA A C 1
ATOM 1560 O O . ALA A 1 185 ? 23.472 3.702 30.732 1.00 16.77 720 ALA A O 1
ATOM 1562 N N . HIS A 1 186 ? 25.303 2.531 31.412 1.00 19.18 721 HIS A N 1
ATOM 1563 C CA . HIS A 1 186 ? 24.781 1.277 30.833 1.00 19.87 721 HIS A CA 1
ATOM 1564 C C . HIS A 1 186 ? 23.485 0.870 31.460 1.00 21.55 721 HIS A C 1
ATOM 1565 O O . HIS A 1 186 ? 22.636 0.219 30.800 1.00 22.18 721 HIS A O 1
ATOM 1572 N N . MET A 1 187 ? 23.234 1.337 32.687 1.00 19.07 722 MET A N 1
ATOM 1573 C CA . MET A 1 187 ? 21.977 1.048 33.341 1.00 18.95 722 MET A CA 1
ATOM 1574 C C . MET A 1 187 ? 20.809 1.821 32.857 1.00 18.29 722 MET A C 1
ATOM 1575 O O . MET A 1 187 ? 19.677 1.482 33.212 1.00 22.38 722 MET A O 1
ATOM 1580 N N . TYR A 1 188 ? 21.017 2.924 32.124 1.00 17.15 723 TYR A N 1
ATOM 1581 C CA . TYR A 1 188 ? 19.870 3.716 31.632 1.00 16.87 723 TYR A CA 1
ATOM 1582 C C . TYR A 1 188 ? 19.866 4.130 30.152 1.00 17.60 723 TYR A C 1
ATOM 1583 O O . TYR A 1 188 ? 18.779 4.368 29.626 1.00 17.32 723 TYR A O 1
ATOM 1592 N N . ALA A 1 189 ? 21.020 4.196 29.495 1.00 15.75 724 ALA A N 1
ATOM 1593 C CA . ALA A 1 189 ? 21.077 4.803 28.170 1.00 15.54 724 ALA A CA 1
ATOM 1594 C C . ALA A 1 189 ? 21.176 3.817 27.040 1.00 15.11 724 ALA A C 1
ATOM 1595 O O . ALA A 1 189 ? 21.310 4.263 25.879 1.00 16.25 724 ALA A O 1
ATOM 1597 N N . SER A 1 190 ? 21.136 2.517 27.327 1.00 14.81 725 SER A N 1
ATOM 1598 C CA A SER A 1 190 ? 21.380 1.537 26.273 0.70 15.09 725 SER A CA 1
ATOM 1599 C CA B SER A 1 190 ? 21.353 1.519 26.291 0.30 15.22 725 SER A CA 1
ATOM 1600 C C . SER A 1 190 ? 20.353 1.634 25.128 1.00 15.51 725 SER A C 1
ATOM 1601 O O . SER A 1 190 ? 20.736 1.601 23.958 1.00 14.71 725 SER A O 1
ATOM 1606 N N . GLN A 1 191 ? 19.047 1.687 25.451 1.00 15.47 726 GLN A N 1
ATOM 1607 C CA . GLN A 1 191 ? 18.018 1.742 24.403 1.00 16.41 726 GLN A CA 1
ATOM 1608 C C . GLN A 1 191 ? 17.984 3.055 23.666 1.00 15.26 726 GLN A C 1
ATOM 1609 O O . GLN A 1 191 ? 17.586 3.116 22.477 1.00 14.70 726 GLN A O 1
ATOM 1615 N N . TRP A 1 192 ? 18.482 4.117 24.308 1.00 15.41 727 TRP A N 1
ATOM 1616 C CA . TRP A 1 192 ? 18.576 5.424 23.663 1.00 16.06 727 TRP A CA 1
ATOM 1617 C C . TRP A 1 192 ? 19.487 5.267 22.428 1.00 14.58 727 TRP A C 1
ATOM 1618 O O . TRP A 1 192 ? 19.178 5.683 21.310 1.00 16.04 727 TRP A O 1
ATOM 1629 N N A PHE A 1 193 ? 20.658 4.677 22.625 0.60 14.00 728 PHE A N 1
ATOM 1630 N N B PHE A 1 193 ? 20.607 4.618 22.636 0.40 14.56 728 PHE A N 1
ATOM 1631 C CA A PHE A 1 193 ? 21.621 4.520 21.560 0.60 13.67 728 PHE A CA 1
ATOM 1632 C CA B PHE A 1 193 ? 21.597 4.525 21.624 0.40 14.29 728 PHE A CA 1
ATOM 1633 C C A PHE A 1 193 ? 21.226 3.423 20.593 0.60 13.36 728 PHE A C 1
ATOM 1634 C C B PHE A 1 193 ? 21.329 3.413 20.616 0.40 13.71 728 PHE A C 1
ATOM 1635 O O A PHE A 1 193 ? 21.237 3.612 19.400 0.60 14.07 728 PHE A O 1
ATOM 1636 O O B PHE A 1 193 ? 21.507 3.600 19.419 0.40 13.92 728 PHE A O 1
ATOM 1651 N N . LEU A 1 194 ? 20.966 2.236 21.110 1.00 13.28 729 LEU A N 1
ATOM 1652 C CA . LEU A 1 194 ? 20.743 1.085 20.264 1.00 12.51 729 LEU A CA 1
ATOM 1653 C C . LEU A 1 194 ? 19.449 1.122 19.436 1.00 12.25 729 LEU A C 1
ATOM 1654 O O . LEU A 1 194 ? 19.370 0.475 18.406 1.00 13.00 729 LEU A O 1
ATOM 1659 N N . THR A 1 195 ? 18.452 1.913 19.865 1.00 13.39 730 THR A N 1
ATOM 1660 C CA . THR A 1 195 ? 17.203 2.053 19.128 1.00 13.10 730 THR A CA 1
ATOM 1661 C C . THR A 1 195 ? 16.919 3.477 18.670 1.00 12.84 730 THR A C 1
ATOM 1662 O O . THR A 1 195 ? 15.858 3.742 18.147 1.00 12.39 730 THR A O 1
ATOM 1666 N N . LEU A 1 196 ? 17.853 4.398 18.902 1.00 12.34 731 LEU A N 1
ATOM 1667 C CA . LEU A 1 196 ? 17.673 5.793 18.606 1.00 11.97 731 LEU A CA 1
ATOM 1668 C C . LEU A 1 196 ? 16.399 6.347 19.233 1.00 12.40 731 LEU A C 1
ATOM 1669 O O . LEU A 1 196 ? 15.684 7.108 18.577 1.00 12.84 731 LEU A O 1
ATOM 1674 N N . PHE A 1 197 ? 16.130 5.974 20.464 1.00 13.09 732 PHE A N 1
ATOM 1675 C CA . PHE A 1 197 ? 14.908 6.355 21.258 1.00 14.67 732 PHE A CA 1
ATOM 1676 C C . PHE A 1 197 ? 13.558 5.713 20.786 1.00 15.07 732 PHE A C 1
ATOM 1677 O O . PHE A 1 197 ? 12.512 5.976 21.441 1.00 17.22 732 PHE A O 1
ATOM 1685 N N . THR A 1 198 ? 13.572 4.914 19.695 1.00 13.59 733 THR A N 1
ATOM 1686 C CA . THR A 1 198 ? 12.317 4.496 19.085 1.00 15.67 733 THR A CA 1
ATOM 1687 C C . THR A 1 198 ? 11.583 3.549 19.972 1.00 16.43 733 THR A C 1
ATOM 1688 O O . THR A 1 198 ? 10.394 3.347 19.809 1.00 18.89 733 THR A O 1
ATOM 1692 N N . ALA A 1 199 ? 12.314 2.852 20.838 1.00 19.29 734 ALA A N 1
ATOM 1693 C CA . ALA A 1 199 ? 11.742 1.803 21.658 1.00 21.18 734 ALA A CA 1
ATOM 1694 C C . ALA A 1 199 ? 11.114 2.265 22.942 1.00 24.76 734 ALA A C 1
ATOM 1695 O O . ALA A 1 199 ? 10.291 1.543 23.413 1.00 27.07 734 ALA A O 1
ATOM 1697 N N . LYS A 1 200 ? 11.393 3.448 23.492 1.00 24.09 735 LYS A N 1
ATOM 1698 C CA A LYS A 1 200 ? 10.595 3.859 24.675 0.50 27.21 735 LYS A CA 1
ATOM 1699 C CA B LYS A 1 200 ? 10.669 3.909 24.710 0.50 27.45 735 LYS A CA 1
ATOM 1700 C C . LYS A 1 200 ? 9.900 5.214 24.604 1.00 25.61 735 LYS A C 1
ATOM 1701 O O . LYS A 1 200 ? 8.954 5.413 25.348 1.00 29.65 735 LYS A O 1
ATOM 1712 N N . PHE A 1 201 ? 10.290 6.119 23.711 1.00 19.98 736 PHE A N 1
ATOM 1713 C CA . PHE A 1 201 ? 9.695 7.465 23.708 1.00 19.17 736 PHE A CA 1
ATOM 1714 C C . PHE A 1 201 ? 8.484 7.671 22.790 1.00 18.19 736 PHE A C 1
ATOM 1715 O O . PHE A 1 201 ? 8.235 6.884 21.876 1.00 17.73 736 PHE A O 1
ATOM 1723 N N . PRO A 1 202 ? 7.685 8.698 23.073 1.00 19.40 737 PRO A N 1
ATOM 1724 C CA . PRO A 1 202 ? 6.464 8.866 22.312 1.00 19.64 737 PRO A CA 1
ATOM 1725 C C . PRO A 1 202 ? 6.760 9.215 20.863 1.00 18.52 737 PRO A C 1
ATOM 1726 O O . PRO A 1 202 ? 7.739 9.878 20.603 1.00 17.85 737 PRO A O 1
ATOM 1730 N N . LEU A 1 203 ? 5.933 8.721 19.968 1.00 18.46 738 LEU A N 1
ATOM 1731 C CA . LEU A 1 203 ? 6.182 8.853 18.494 1.00 18.51 738 LEU A CA 1
ATOM 1732 C C . LEU A 1 203 ? 6.411 10.289 18.057 1.00 18.44 738 LEU A C 1
ATOM 1733 O O . LEU A 1 203 ? 7.310 10.559 17.257 1.00 15.98 738 LEU A O 1
ATOM 1738 N N . TYR A 1 204 ? 5.658 11.225 18.610 1.00 18.82 739 TYR A N 1
ATOM 1739 C CA . TYR A 1 204 ? 5.791 12.629 18.173 1.00 19.27 739 TYR A CA 1
ATOM 1740 C C . TYR A 1 204 ? 7.193 13.072 18.346 1.00 19.37 739 TYR A C 1
ATOM 1741 O O . TYR A 1 204 ? 7.794 13.635 17.414 1.00 18.42 739 TYR A O 1
ATOM 1750 N N . MET A 1 205 ? 7.756 12.829 19.500 1.00 17.10 740 MET A N 1
ATOM 1751 C CA A MET A 1 205 ? 9.137 13.226 19.704 0.45 16.74 740 MET A CA 1
ATOM 1752 C CA B MET A 1 205 ? 9.147 13.156 19.818 0.55 16.79 740 MET A CA 1
ATOM 1753 C C . MET A 1 205 ? 10.139 12.335 18.955 1.00 15.32 740 MET A C 1
ATOM 1754 O O . MET A 1 205 ? 11.166 12.862 18.424 1.00 15.45 740 MET A O 1
ATOM 1763 N N . VAL A 1 206 ? 9.899 11.026 18.892 1.00 14.52 741 VAL A N 1
ATOM 1764 C CA . VAL A 1 206 ? 10.757 10.148 18.117 1.00 12.51 741 VAL A CA 1
ATOM 1765 C C . VAL A 1 206 ? 10.903 10.626 16.641 1.00 12.38 741 VAL A C 1
ATOM 1766 O O . VAL A 1 206 ? 11.997 10.545 16.057 1.00 11.61 741 VAL A O 1
ATOM 1770 N N . PHE A 1 207 ? 9.811 11.075 16.043 1.00 12.00 742 PHE A N 1
ATOM 1771 C CA . PHE A 1 207 ? 9.868 11.489 14.624 1.00 12.45 742 PHE A CA 1
ATOM 1772 C C . PHE A 1 207 ? 10.781 12.675 14.482 1.00 12.90 742 PHE A C 1
ATOM 1773 O O . PHE A 1 207 ? 11.557 12.734 13.527 1.00 12.45 742 PHE A O 1
ATOM 1781 N N . HIS A 1 208 ? 10.717 13.595 15.478 1.00 13.34 743 HIS A N 1
ATOM 1782 C CA . HIS A 1 208 ? 11.618 14.769 15.451 1.00 13.76 743 HIS A CA 1
ATOM 1783 C C . HIS A 1 208 ? 13.071 14.372 15.607 1.00 13.38 743 HIS A C 1
ATOM 1784 O O . HIS A 1 208 ? 13.971 14.917 14.967 1.00 12.97 743 HIS A O 1
ATOM 1791 N N . ILE A 1 209 ? 13.325 13.378 16.458 1.00 13.13 744 ILE A N 1
ATOM 1792 C CA . ILE A 1 209 ? 14.667 12.834 16.617 1.00 12.94 744 ILE A CA 1
ATOM 1793 C C . ILE A 1 209 ? 15.179 12.284 15.285 1.00 13.32 744 ILE A C 1
ATOM 1794 O O . ILE A 1 209 ? 16.325 12.567 14.916 1.00 14.16 744 ILE A O 1
ATOM 1799 N N . ILE A 1 210 ? 14.367 11.496 14.572 1.00 12.81 745 ILE A N 1
ATOM 1800 C CA . ILE A 1 210 ? 14.838 10.934 13.278 1.00 13.38 745 ILE A CA 1
ATOM 1801 C C . ILE A 1 210 ? 15.124 12.058 12.281 1.00 12.88 745 ILE A C 1
ATOM 1802 O O . ILE A 1 210 ? 16.089 12.024 11.501 1.00 12.16 745 ILE A O 1
ATOM 1807 N N . ASP A 1 211 ? 14.267 13.090 12.293 1.00 13.33 746 ASP A N 1
ATOM 1808 C CA . ASP A 1 211 ? 14.451 14.239 11.408 1.00 13.34 746 ASP A CA 1
ATOM 1809 C C . ASP A 1 211 ? 15.912 14.756 11.641 1.00 13.29 746 ASP A C 1
ATOM 1810 O O . ASP A 1 211 ? 16.685 14.897 10.690 1.00 12.67 746 ASP A O 1
ATOM 1815 N N . LEU A 1 212 ? 16.268 14.970 12.911 1.00 14.27 747 LEU A N 1
ATOM 1816 C CA . LEU A 1 212 ? 17.568 15.558 13.278 1.00 15.54 747 LEU A CA 1
ATOM 1817 C C . LEU A 1 212 ? 18.679 14.574 13.004 1.00 14.70 747 LEU A C 1
ATOM 1818 O O . LEU A 1 212 ? 19.741 14.964 12.489 1.00 14.59 747 LEU A O 1
ATOM 1823 N N . LEU A 1 213 ? 18.468 13.305 13.319 1.00 14.14 748 LEU A N 1
ATOM 1824 C CA . LEU A 1 213 ? 19.477 12.294 13.093 1.00 14.40 748 LEU A CA 1
ATOM 1825 C C . LEU A 1 213 ? 19.809 12.056 11.616 1.00 13.71 748 LEU A C 1
ATOM 1826 O O . LEU A 1 213 ? 20.990 12.001 11.203 1.00 12.80 748 LEU A O 1
ATOM 1831 N N . LEU A 1 214 ? 18.793 11.948 10.784 1.00 13.05 749 LEU A N 1
ATOM 1832 C CA . LEU A 1 214 ? 19.041 11.864 9.324 1.00 12.13 749 LEU A CA 1
ATOM 1833 C C . LEU A 1 214 ? 19.754 13.087 8.727 1.00 12.18 749 LEU A C 1
ATOM 1834 O O . LEU A 1 214 ? 20.541 12.953 7.771 1.00 12.41 749 LEU A O 1
ATOM 1839 N N . CYS A 1 215 ? 19.501 14.276 9.275 1.00 12.33 750 CYS A N 1
ATOM 1840 C CA . CYS A 1 215 ? 20.110 15.502 8.759 1.00 13.84 750 CYS A CA 1
ATOM 1841 C C . CYS A 1 215 ? 21.549 15.661 9.265 1.00 14.67 750 CYS A C 1
ATOM 1842 O O . CYS A 1 215 ? 22.503 15.866 8.468 1.00 15.16 750 CYS A O 1
ATOM 1845 N N . GLU A 1 216 ? 21.731 15.455 10.568 1.00 16.37 751 GLU A N 1
ATOM 1846 C CA . GLU A 1 216 ? 23.025 15.808 11.209 1.00 17.75 751 GLU A CA 1
ATOM 1847 C C . GLU A 1 216 ? 23.908 14.656 11.544 1.00 16.76 751 GLU A C 1
ATOM 1848 O O . GLU A 1 216 ? 25.079 14.880 11.842 1.00 17.81 751 GLU A O 1
ATOM 1854 N N . GLY A 1 217 ? 23.379 13.459 11.552 1.00 15.70 752 GLY A N 1
ATOM 1855 C CA . GLY A 1 217 ? 24.118 12.260 11.893 1.00 14.91 752 GLY A CA 1
ATOM 1856 C C . GLY A 1 217 ? 23.760 11.599 13.219 1.00 13.58 752 GLY A C 1
ATOM 1857 O O . GLY A 1 217 ? 23.074 12.165 14.069 1.00 13.96 752 GLY A O 1
ATOM 1858 N N . ILE A 1 218 ? 24.290 10.403 13.420 1.00 13.56 753 ILE A N 1
ATOM 1859 C CA . ILE A 1 218 ? 24.001 9.595 14.600 1.00 14.76 753 ILE A CA 1
ATOM 1860 C C . ILE A 1 218 ? 24.486 10.243 15.905 1.00 13.57 753 ILE A C 1
ATOM 1861 O O . ILE A 1 218 ? 23.896 10.017 16.984 1.00 13.89 753 ILE A O 1
ATOM 1866 N N . SER A 1 219 ? 25.392 11.206 15.826 1.00 13.85 754 SER A N 1
ATOM 1867 C CA A SER A 1 219 ? 25.860 11.874 17.035 0.45 14.86 754 SER A CA 1
ATOM 1868 C CA B SER A 1 219 ? 25.845 11.882 17.056 0.55 14.46 754 SER A CA 1
ATOM 1869 C C . SER A 1 219 ? 24.759 12.680 17.735 1.00 14.87 754 SER A C 1
ATOM 1870 O O . SER A 1 219 ? 24.885 13.039 18.925 1.00 16.24 754 SER A O 1
ATOM 1875 N N A VAL A 1 220 ? 23.654 12.955 17.064 0.60 14.68 755 VAL A N 1
ATOM 1876 N N B VAL A 1 220 ? 23.658 12.932 17.009 0.40 14.69 755 VAL A N 1
ATOM 1877 C CA A VAL A 1 220 ? 22.593 13.692 17.767 0.60 14.30 755 VAL A CA 1
ATOM 1878 C CA B VAL A 1 220 ? 22.422 13.543 17.572 0.40 14.41 755 VAL A CA 1
ATOM 1879 C C A VAL A 1 220 ? 21.992 12.918 18.954 0.60 14.00 755 VAL A C 1
ATOM 1880 C C B VAL A 1 220 ? 21.927 12.893 18.868 0.40 14.06 755 VAL A C 1
ATOM 1881 O O A VAL A 1 220 ? 21.336 13.512 19.752 0.60 14.12 755 VAL A O 1
ATOM 1882 O O B VAL A 1 220 ? 21.279 13.543 19.649 0.40 14.05 755 VAL A O 1
ATOM 1889 N N . ILE A 1 221 ? 22.216 11.611 19.064 1.00 13.40 756 ILE A N 1
ATOM 1890 C CA . ILE A 1 221 ? 21.761 10.877 20.219 1.00 14.15 756 ILE A CA 1
ATOM 1891 C C . ILE A 1 221 ? 22.427 11.468 21.499 1.00 13.19 756 ILE A C 1
ATOM 1892 O O . ILE A 1 221 ? 21.788 11.522 22.546 1.00 12.87 756 ILE A O 1
ATOM 1897 N N . PHE A 1 222 ? 23.660 11.950 21.395 1.00 12.46 757 PHE A N 1
ATOM 1898 C CA . PHE A 1 222 ? 24.287 12.598 22.525 1.00 12.40 757 PHE A CA 1
ATOM 1899 C C . PHE A 1 222 ? 23.583 13.884 22.910 1.00 12.67 757 PHE A C 1
ATOM 1900 O O . PHE A 1 222 ? 23.386 14.160 24.060 1.00 12.22 757 PHE A O 1
ATOM 1908 N N . ASN A 1 223 ? 23.227 14.683 21.909 1.00 12.98 758 ASN A N 1
ATOM 1909 C CA A ASN A 1 223 ? 22.531 15.925 22.159 0.55 13.50 758 ASN A CA 1
ATOM 1910 C CA B ASN A 1 223 ? 22.561 15.956 22.162 0.45 13.25 758 ASN A CA 1
ATOM 1911 C C . ASN A 1 223 ? 21.218 15.705 22.840 1.00 13.37 758 ASN A C 1
ATOM 1912 O O . ASN A 1 223 ? 20.861 16.401 23.810 1.00 12.59 758 ASN A O 1
ATOM 1921 N N . VAL A 1 224 ? 20.463 14.707 22.346 1.00 11.97 759 VAL A N 1
ATOM 1922 C CA . VAL A 1 224 ? 19.165 14.416 22.962 1.00 12.64 759 VAL A CA 1
ATOM 1923 C C . VAL A 1 224 ? 19.332 13.839 24.388 1.00 12.08 759 VAL A C 1
ATOM 1924 O O . VAL A 1 224 ? 18.606 14.228 25.321 1.00 12.37 759 VAL A O 1
ATOM 1928 N N . ALA A 1 225 ? 20.301 12.947 24.554 1.00 12.17 760 ALA A N 1
ATOM 1929 C CA . ALA A 1 225 ? 20.617 12.380 25.859 1.00 12.96 760 ALA A CA 1
ATOM 1930 C C . ALA A 1 225 ? 20.926 13.475 26.900 1.00 14.29 760 ALA A C 1
ATOM 1931 O O . ALA A 1 225 ? 20.332 13.536 27.987 1.00 14.18 760 ALA A O 1
ATOM 1933 N N . LEU A 1 226 ? 21.722 14.429 26.500 1.00 13.68 761 LEU A N 1
ATOM 1934 C CA . LEU A 1 226 ? 22.125 15.543 27.401 1.00 13.92 761 LEU A CA 1
ATOM 1935 C C . LEU A 1 226 ? 20.937 16.436 27.660 1.00 13.81 761 LEU A C 1
ATOM 1936 O O . LEU A 1 226 ? 20.688 16.898 28.774 1.00 12.93 761 LEU A O 1
ATOM 1941 N N . GLY A 1 227 ? 20.136 16.668 26.635 1.00 12.90 762 GLY A N 1
ATOM 1942 C CA . GLY A 1 227 ? 18.926 17.478 26.840 1.00 14.77 762 GLY A CA 1
ATOM 1943 C C . GLY A 1 227 ? 17.968 16.805 27.807 1.00 14.40 762 GLY A C 1
ATOM 1944 O O . GLY A 1 227 ? 17.459 17.434 28.717 1.00 15.77 762 GLY A O 1
ATOM 1945 N N . LEU A 1 228 ? 17.742 15.523 27.644 1.00 14.81 763 LEU A N 1
ATOM 1946 C CA . LEU A 1 228 ? 16.855 14.796 28.563 1.00 13.98 763 LEU A CA 1
ATOM 1947 C C . LEU A 1 228 ? 17.375 14.867 30.063 1.00 13.57 763 LEU A C 1
ATOM 1948 O O . LEU A 1 228 ? 16.587 15.114 31.021 1.00 12.90 763 LEU A O 1
ATOM 1953 N N . LEU A 1 229 ? 18.628 14.507 30.235 1.00 13.33 764 LEU A N 1
ATOM 1954 C CA . LEU A 1 229 ? 19.295 14.537 31.571 1.00 14.31 764 LEU A CA 1
ATOM 1955 C C . LEU A 1 229 ? 19.311 15.925 32.198 1.00 16.40 764 LEU A C 1
ATOM 1956 O O . LEU A 1 229 ? 19.121 16.095 33.405 1.00 17.25 764 LEU A O 1
ATOM 1961 N N . LYS A 1 230 ? 19.502 16.973 31.388 1.00 15.95 765 LYS A N 1
ATOM 1962 C CA . LYS A 1 230 ? 19.557 18.338 31.951 1.00 17.19 765 LYS A CA 1
ATOM 1963 C C . LYS A 1 230 ? 18.157 18.778 32.321 1.00 17.24 765 LYS A C 1
ATOM 1964 O O . LYS A 1 230 ? 17.932 19.367 33.357 1.00 17.35 765 LYS A O 1
ATOM 1970 N N . THR A 1 231 ? 17.173 18.435 31.479 1.00 15.85 766 THR A N 1
ATOM 1971 C CA . THR A 1 231 ? 15.795 18.819 31.740 1.00 16.75 766 THR A CA 1
ATOM 1972 C C . THR A 1 231 ? 15.190 18.177 33.005 1.00 18.39 766 THR A C 1
ATOM 1973 O O . THR A 1 231 ? 14.481 18.876 33.740 1.00 18.53 766 THR A O 1
ATOM 1977 N N . SER A 1 232 ? 15.534 16.903 33.270 1.00 16.47 767 SER A N 1
ATOM 1978 C CA . SER A 1 232 ? 14.991 16.178 34.377 1.00 16.09 767 SER A CA 1
ATOM 1979 C C . SER A 1 232 ? 15.989 16.044 35.545 1.00 15.33 767 SER A C 1
ATOM 1980 O O . SER A 1 232 ? 15.730 15.310 36.482 1.00 14.46 767 SER A O 1
ATOM 1983 N N . LYS A 1 233 ? 17.094 16.785 35.538 1.00 15.27 768 LYS A N 1
ATOM 1984 C CA . LYS A 1 233 ? 18.132 16.481 36.520 1.00 15.70 768 LYS A CA 1
ATOM 1985 C C . LYS A 1 233 ? 17.620 16.683 37.963 1.00 15.19 768 LYS A C 1
ATOM 1986 O O . LYS A 1 233 ? 18.042 15.987 38.854 1.00 14.65 768 LYS A O 1
ATOM 1992 N N . ASP A 1 234 ? 16.712 17.634 38.167 1.00 15.17 769 ASP A N 1
ATOM 1993 C CA . ASP A 1 234 ? 16.239 17.908 39.533 1.00 15.25 769 ASP A CA 1
ATOM 1994 C C . ASP A 1 234 ? 15.294 16.802 40.051 1.00 15.95 769 ASP A C 1
ATOM 1995 O O . ASP A 1 234 ? 15.074 16.706 41.279 1.00 16.45 769 ASP A O 1
ATOM 2000 N N . ASP A 1 235 ? 14.840 15.926 39.163 1.00 16.08 770 ASP A N 1
ATOM 2001 C CA . ASP A 1 235 ? 14.068 14.753 39.566 1.00 18.41 770 ASP A CA 1
ATOM 2002 C C . ASP A 1 235 ? 14.987 13.531 39.747 1.00 17.65 770 ASP A C 1
ATOM 2003 O O . ASP A 1 235 ? 14.517 12.460 40.100 1.00 18.74 770 ASP A O 1
ATOM 2008 N N . LEU A 1 236 ? 16.287 13.734 39.536 1.00 16.52 771 LEU A N 1
ATOM 2009 C CA . LEU A 1 236 ? 17.291 12.668 39.583 1.00 15.75 771 LEU A CA 1
ATOM 2010 C C . LEU A 1 236 ? 18.344 12.914 40.676 1.00 15.72 771 LEU A C 1
ATOM 2011 O O . LEU A 1 236 ? 18.796 11.968 41.350 1.00 15.78 771 LEU A O 1
ATOM 2016 N N . LEU A 1 237 ? 18.647 14.173 40.938 1.00 14.81 772 LEU A N 1
ATOM 2017 C CA . LEU A 1 237 ? 19.728 14.548 41.843 1.00 16.37 772 LEU A CA 1
ATOM 2018 C C . LEU A 1 237 ? 19.608 14.087 43.286 1.00 17.14 772 LEU A C 1
ATOM 2019 O O . LEU A 1 237 ? 20.659 13.916 43.944 1.00 19.76 772 LEU A O 1
ATOM 2024 N N . LEU A 1 238 ? 18.364 13.964 43.790 1.00 18.35 773 LEU A N 1
ATOM 2025 C CA . LEU A 1 238 ? 18.130 13.587 45.167 1.00 19.63 773 LEU A CA 1
ATOM 2026 C C . LEU A 1 238 ? 17.622 12.155 45.281 1.00 21.41 773 LEU A C 1
ATOM 2027 O O . LEU A 1 238 ? 17.347 11.731 46.392 1.00 22.37 773 LEU A O 1
ATOM 2032 N N . THR A 1 239 ? 17.536 11.423 44.171 1.00 20.04 774 THR A N 1
ATOM 2033 C CA . THR A 1 239 ? 17.050 10.016 44.169 1.00 22.67 774 THR A CA 1
ATOM 2034 C C . THR A 1 239 ? 18.136 9.045 44.553 1.00 21.62 774 THR A C 1
ATOM 2035 O O . THR A 1 239 ? 19.332 9.307 44.404 1.00 21.61 774 THR A O 1
ATOM 2039 N N . ASP A 1 240 ? 17.730 7.903 45.061 1.00 21.78 775 ASP A N 1
ATOM 2040 C CA . ASP A 1 240 ? 18.674 6.799 45.272 1.00 20.58 775 ASP A CA 1
ATOM 2041 C C . ASP A 1 240 ? 18.689 5.947 44.014 1.00 18.99 775 ASP A C 1
ATOM 2042 O O . ASP A 1 240 ? 18.066 6.291 43.037 1.00 18.71 775 ASP A O 1
ATOM 2047 N N . PHE A 1 241 ? 19.497 4.881 44.004 1.00 18.74 776 PHE A N 1
ATOM 2048 C CA . PHE A 1 241 ? 19.647 4.044 42.815 1.00 18.89 776 PHE A CA 1
ATOM 2049 C C . PHE A 1 241 ? 18.314 3.564 42.222 1.00 19.40 776 PHE A C 1
ATOM 2050 O O . PHE A 1 241 ? 18.061 3.753 41.023 1.00 18.13 776 PHE A O 1
ATOM 2058 N N . GLU A 1 242 ? 17.473 2.999 43.097 1.00 20.39 777 GLU A N 1
ATOM 2059 C CA . GLU A 1 242 ? 16.188 2.458 42.705 1.00 22.72 777 GLU A CA 1
ATOM 2060 C C . GLU A 1 242 ? 15.289 3.612 42.209 1.00 21.87 777 GLU A C 1
ATOM 2061 O O . GLU A 1 242 ? 14.589 3.471 41.183 1.00 20.07 777 GLU A O 1
ATOM 2067 N N . GLY A 1 243 ? 15.332 4.733 42.884 1.00 19.61 778 GLY A N 1
ATOM 2068 C CA . GLY A 1 243 ? 14.539 5.856 42.499 1.00 19.98 778 GLY A CA 1
ATOM 2069 C C . GLY A 1 243 ? 14.889 6.356 41.077 1.00 18.89 778 GLY A C 1
ATOM 2070 O O . GLY A 1 243 ? 14.021 6.770 40.274 1.00 18.93 778 GLY A O 1
ATOM 2071 N N . ALA A 1 244 ? 16.190 6.450 40.827 1.00 18.49 779 ALA A N 1
ATOM 2072 C CA . ALA A 1 244 ? 16.672 6.954 39.533 1.00 18.27 779 ALA A CA 1
ATOM 2073 C C . ALA A 1 244 ? 16.138 6.018 38.440 1.00 19.39 779 ALA A C 1
ATOM 2074 O O . ALA A 1 244 ? 15.589 6.428 37.422 1.00 17.21 779 ALA A O 1
ATOM 2076 N N . LEU A 1 245 ? 16.229 4.716 38.683 1.00 20.75 780 LEU A N 1
ATOM 2077 C CA . LEU A 1 245 ? 15.811 3.740 37.642 1.00 21.82 780 LEU A CA 1
ATOM 2078 C C . LEU A 1 245 ? 14.345 3.790 37.366 1.00 22.08 780 LEU A C 1
ATOM 2079 O O . LEU A 1 245 ? 13.900 3.674 36.217 1.00 22.68 780 LEU A O 1
ATOM 2084 N N . LYS A 1 246 ? 13.577 3.962 38.429 1.00 23.31 781 LYS A N 1
ATOM 2085 C CA . LYS A 1 246 ? 12.139 4.077 38.305 1.00 26.52 781 LYS A CA 1
ATOM 2086 C C . LYS A 1 246 ? 11.766 5.321 37.468 1.00 24.17 781 LYS A C 1
ATOM 2087 O O . LYS A 1 246 ? 10.841 5.253 36.649 1.00 23.53 781 LYS A O 1
ATOM 2093 N N . PHE A 1 247 ? 12.473 6.432 37.704 1.00 22.14 782 PHE A N 1
ATOM 2094 C CA . PHE A 1 247 ? 12.250 7.670 36.939 1.00 21.06 782 PHE A CA 1
ATOM 2095 C C . PHE A 1 247 ? 12.518 7.447 35.480 1.00 19.27 782 PHE A C 1
ATOM 2096 O O . PHE A 1 247 ? 11.720 7.856 34.628 1.00 20.15 782 PHE A O 1
ATOM 2104 N N . PHE A 1 248 ? 13.645 6.808 35.168 1.00 19.47 783 PHE A N 1
ATOM 2105 C CA . PHE A 1 248 ? 14.015 6.607 33.787 1.00 21.09 783 PHE A CA 1
ATOM 2106 C C . PHE A 1 248 ? 12.973 5.670 33.147 1.00 23.69 783 PHE A C 1
ATOM 2107 O O . PHE A 1 248 ? 12.683 5.849 31.989 1.00 22.28 783 PHE A O 1
ATOM 2115 N N . ARG A 1 249 ? 12.438 4.703 33.877 1.00 25.99 784 ARG A N 1
ATOM 2116 C CA A ARG A 1 249 ? 11.558 3.688 33.271 0.55 29.26 784 ARG A CA 1
ATOM 2117 C CA B ARG A 1 249 ? 11.530 3.671 33.306 0.45 27.80 784 ARG A CA 1
ATOM 2118 C C . ARG A 1 249 ? 10.133 4.208 33.024 1.00 28.83 784 ARG A C 1
ATOM 2119 O O . ARG A 1 249 ? 9.561 3.962 31.976 1.00 29.45 784 ARG A O 1
ATOM 2134 N N . VAL A 1 250 ? 9.568 4.920 33.981 1.00 28.89 785 VAL A N 1
ATOM 2135 C CA . VAL A 1 250 ? 8.179 5.366 33.924 1.00 28.69 785 VAL A CA 1
ATOM 2136 C C . VAL A 1 250 ? 8.019 6.877 33.681 1.00 29.76 785 VAL A C 1
ATOM 2137 O O . VAL A 1 250 ? 7.391 7.268 32.661 1.00 30.34 785 VAL A O 1
ATOM 2141 N N . GLN A 1 251 ? 8.573 7.735 34.559 1.00 24.92 786 GLN A N 1
ATOM 2142 C CA . GLN A 1 251 ? 8.203 9.156 34.485 1.00 26.39 786 GLN A CA 1
ATOM 2143 C C . GLN A 1 251 ? 8.841 9.795 33.253 1.00 21.87 786 GLN A C 1
ATOM 2144 O O . GLN A 1 251 ? 8.272 10.719 32.657 1.00 23.71 786 GLN A O 1
ATOM 2150 N N . LEU A 1 252 ? 10.052 9.405 32.920 1.00 19.94 787 LEU A N 1
ATOM 2151 C CA . LEU A 1 252 ? 10.771 10.170 31.896 1.00 21.23 787 LEU A CA 1
ATOM 2152 C C . LEU A 1 252 ? 10.081 10.156 30.531 1.00 23.19 787 LEU A C 1
ATOM 2153 O O . LEU A 1 252 ? 9.810 11.219 30.000 1.00 22.37 787 LEU A O 1
ATOM 2158 N N . PRO A 1 253 ? 9.790 8.966 29.963 1.00 24.49 788 PRO A N 1
ATOM 2159 C CA . PRO A 1 253 ? 8.976 8.973 28.736 1.00 25.93 788 PRO A CA 1
ATOM 2160 C C . PRO A 1 253 ? 7.574 9.589 28.879 1.00 27.00 788 PRO A C 1
ATOM 2161 O O . PRO A 1 253 ? 7.138 10.248 27.952 1.00 28.90 788 PRO A O 1
ATOM 2165 N N . LYS A 1 254 ? 6.943 9.503 30.041 1.00 26.96 789 LYS A N 1
ATOM 2166 C CA . LYS A 1 254 ? 5.617 10.093 30.209 1.00 26.94 789 LYS A CA 1
ATOM 2167 C C . LYS A 1 254 ? 5.634 11.609 30.070 1.00 26.52 789 LYS A C 1
ATOM 2168 O O . LYS A 1 254 ? 4.697 12.190 29.538 1.00 24.20 789 LYS A O 1
ATOM 2174 N N . ARG A 1 255 ? 6.704 12.266 30.530 1.00 25.42 790 ARG A N 1
ATOM 2175 C CA . ARG A 1 255 ? 6.816 13.723 30.356 1.00 27.42 790 ARG A CA 1
ATOM 2176 C C . ARG A 1 255 ? 6.674 14.172 28.901 1.00 25.50 790 ARG A C 1
ATOM 2177 O O . ARG A 1 255 ? 6.131 15.286 28.594 1.00 25.08 790 ARG A O 1
ATOM 2185 N N . TYR A 1 256 ? 7.148 13.335 27.973 1.00 25.05 791 TYR A N 1
ATOM 2186 C CA . TYR A 1 256 ? 7.216 13.742 26.569 1.00 24.41 791 TYR A CA 1
ATOM 2187 C C . TYR A 1 256 ? 5.994 13.375 25.743 1.00 27.27 791 TYR A C 1
ATOM 2188 O O . TYR A 1 256 ? 5.991 13.515 24.500 1.00 25.68 791 TYR A O 1
ATOM 2197 N N . ARG A 1 257 ? 4.973 12.901 26.433 1.00 27.55 792 ARG A N 1
ATOM 2198 C CA . ARG A 1 257 ? 3.668 12.749 25.797 1.00 30.40 792 ARG A CA 1
ATOM 2199 C C . ARG A 1 257 ? 3.185 14.141 25.399 1.00 30.59 792 ARG A C 1
ATOM 2200 O O . ARG A 1 257 ? 2.491 14.272 24.404 1.00 30.66 792 ARG A O 1
ATOM 2208 N N . SER A 1 258 ? 3.514 15.172 26.183 1.00 29.86 793 SER A N 1
ATOM 2209 C CA . SER A 1 258 ? 3.192 16.555 25.840 1.00 30.76 793 SER A CA 1
ATOM 2210 C C . SER A 1 258 ? 4.045 17.041 24.671 1.00 32.19 793 SER A C 1
ATOM 2211 O O . SER A 1 258 ? 5.273 16.966 24.753 1.00 30.50 793 SER A O 1
ATOM 2214 N N . GLU A 1 259 ? 3.385 17.565 23.622 1.00 31.77 794 GLU A N 1
ATOM 2215 C CA . GLU A 1 259 ? 4.060 18.119 22.437 1.00 31.65 794 GLU A CA 1
ATOM 2216 C C . GLU A 1 259 ? 4.897 19.342 22.788 1.00 28.76 794 GLU A C 1
ATOM 2217 O O . GLU A 1 259 ? 6.033 19.513 22.291 1.00 25.07 794 GLU A O 1
ATOM 2223 N N . GLU A 1 260 ? 4.397 20.145 23.698 1.00 28.00 795 GLU A N 1
ATOM 2224 C CA A GLU A 1 260 ? 5.144 21.313 24.115 0.50 28.31 795 GLU A CA 1
ATOM 2225 C CA B GLU A 1 260 ? 5.159 21.325 24.131 0.50 28.83 795 GLU A CA 1
ATOM 2226 C C . GLU A 1 260 ? 6.444 20.899 24.816 1.00 27.13 795 GLU A C 1
ATOM 2227 O O . GLU A 1 260 ? 7.483 21.447 24.521 1.00 25.88 795 GLU A O 1
ATOM 2238 N N . ASN A 1 261 ? 6.377 19.900 25.704 1.00 25.52 796 ASN A N 1
ATOM 2239 C CA . ASN A 1 261 ? 7.587 19.416 26.380 1.00 22.51 796 ASN A CA 1
ATOM 2240 C C . ASN A 1 261 ? 8.608 18.854 25.407 1.00 21.73 796 ASN A C 1
ATOM 2241 O O . ASN A 1 261 ? 9.839 19.064 25.552 1.00 18.75 796 ASN A O 1
ATOM 2246 N N . ALA A 1 262 ? 8.097 18.155 24.400 1.00 20.13 797 ALA A N 1
ATOM 2247 C CA . ALA A 1 262 ? 8.943 17.559 23.377 1.00 20.32 797 ALA A CA 1
ATOM 2248 C C . ALA A 1 262 ? 9.619 18.598 22.466 1.00 20.49 797 ALA A C 1
ATOM 2249 O O . ALA A 1 262 ? 10.821 18.498 22.180 1.00 19.63 797 ALA A O 1
ATOM 2251 N N . LYS A 1 263 ? 8.894 19.635 22.110 1.00 23.92 798 LYS A N 1
ATOM 2252 C CA . LYS A 1 263 ? 9.439 20.742 21.339 1.00 23.85 798 LYS A CA 1
ATOM 2253 C C . LYS A 1 263 ? 10.500 21.463 22.101 1.00 21.61 798 LYS A C 1
ATOM 2254 O O . LYS A 1 263 ? 11.536 21.755 21.518 1.00 20.76 798 LYS A O 1
ATOM 2260 N N . LYS A 1 264 ? 10.290 21.738 23.386 1.00 20.39 799 LYS A N 1
ATOM 2261 C CA . LYS A 1 264 ? 11.351 22.463 24.162 1.00 20.98 799 LYS A CA 1
ATOM 2262 C C . LYS A 1 264 ? 12.560 21.574 24.369 1.00 19.97 799 LYS A C 1
ATOM 2263 O O . LYS A 1 264 ? 13.711 22.034 24.294 1.00 17.68 799 LYS A O 1
ATOM 2269 N N . LEU A 1 265 ? 12.320 20.260 24.476 1.00 18.27 800 LEU A N 1
ATOM 2270 C CA . LEU A 1 265 ? 13.430 19.343 24.569 1.00 18.66 800 LEU A CA 1
ATOM 2271 C C . LEU A 1 265 ? 14.309 19.2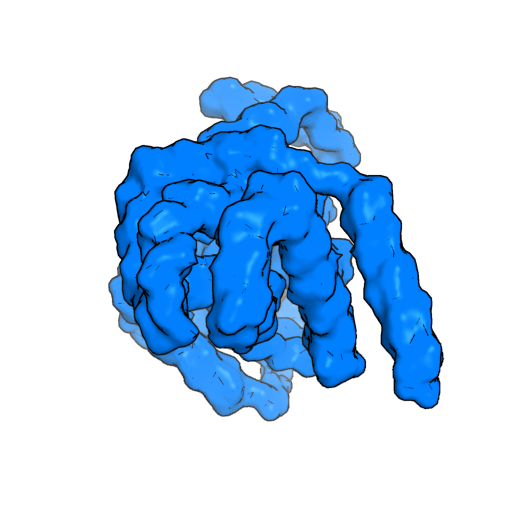79 23.326 1.00 18.97 800 LEU A C 1
ATOM 2272 O O . LEU A 1 265 ? 15.545 19.251 23.449 1.00 16.80 800 LEU A O 1
ATOM 2277 N N . MET A 1 266 ? 13.708 19.284 22.132 1.00 17.79 801 MET A N 1
ATOM 2278 C CA A MET A 1 266 ? 14.517 19.180 20.915 0.50 18.82 801 MET A CA 1
ATOM 2279 C CA B MET A 1 266 ? 14.475 19.222 20.883 0.50 18.89 801 MET A CA 1
ATOM 2280 C C . MET A 1 266 ? 15.254 20.514 20.657 1.00 18.39 801 MET A C 1
ATOM 2281 O O . MET A 1 266 ? 16.342 20.543 20.160 1.00 19.13 801 MET A O 1
ATOM 2290 N N . GLU A 1 267 ? 14.637 21.619 20.982 1.00 20.11 802 GLU A N 1
ATOM 2291 C CA A GLU A 1 267 ? 15.292 22.911 20.987 0.70 20.73 802 GLU A CA 1
ATOM 2292 C CA B GLU A 1 267 ? 15.367 22.889 20.904 0.30 19.41 802 GLU A CA 1
ATOM 2293 C C . GLU A 1 267 ? 16.568 22.887 21.869 1.00 18.24 802 GLU A C 1
ATOM 2294 O O . GLU A 1 267 ? 17.640 23.361 21.473 1.00 18.72 802 GLU A O 1
ATOM 2305 N N . LEU A 1 268 ? 16.434 22.375 23.100 1.00 18.31 803 LEU A N 1
ATOM 2306 C CA . LEU A 1 268 ? 17.580 22.349 24.020 1.00 19.00 803 LEU A CA 1
ATOM 2307 C C . LEU A 1 268 ? 18.637 21.404 23.499 1.00 19.71 803 LEU A C 1
ATOM 2308 O O . LEU A 1 268 ? 19.806 21.702 23.515 1.00 19.50 803 LEU A O 1
ATOM 2313 N N . ALA A 1 269 ? 18.221 20.243 22.986 1.00 18.88 804 ALA A N 1
ATOM 2314 C CA . ALA A 1 269 ? 19.165 19.311 22.392 1.00 20.49 804 ALA A CA 1
ATOM 2315 C C . ALA A 1 269 ? 19.967 19.959 21.278 1.00 20.40 804 ALA A C 1
ATOM 2316 O O . ALA A 1 269 ? 21.197 19.838 21.225 1.00 22.40 804 ALA A O 1
ATOM 2318 N N . CYS A 1 270 ? 19.313 20.691 20.387 1.00 22.43 805 CYS A N 1
ATOM 2319 C CA . CYS A 1 270 ? 20.047 21.373 19.331 1.00 22.25 805 CYS A CA 1
ATOM 2320 C C . CYS A 1 270 ? 20.993 22.446 19.891 1.00 24.47 805 CYS A C 1
ATOM 2321 O O . CYS A 1 270 ? 22.132 22.657 19.403 1.00 25.46 805 CYS A O 1
ATOM 2324 N N . ASN A 1 271 ? 20.531 23.135 20.918 1.00 24.69 806 ASN A N 1
ATOM 2325 C CA . ASN A 1 271 ? 21.353 24.156 21.557 1.00 25.69 806 ASN A CA 1
ATOM 2326 C C . ASN A 1 271 ? 22.546 23.548 22.312 1.00 28.16 806 ASN A C 1
ATOM 2327 O O . ASN A 1 271 ? 23.618 24.188 22.383 1.00 30.70 806 ASN A O 1
ATOM 2332 N N . MET A 1 272 ? 22.330 22.385 22.938 1.00 28.42 807 MET A N 1
ATOM 2333 C CA . MET A 1 272 ? 23.411 21.608 23.629 1.00 25.98 807 MET A CA 1
ATOM 2334 C C . MET A 1 272 ? 24.251 20.801 22.649 1.00 30.35 807 MET A C 1
ATOM 2335 O O . MET A 1 272 ? 24.992 19.926 23.086 1.00 32.89 807 MET A O 1
ATOM 2340 N N . LYS A 1 273 ? 24.178 21.102 21.343 1.00 34.18 808 LYS A N 1
ATOM 2341 C CA . LYS A 1 273 ? 25.002 20.436 20.287 1.00 33.72 808 LYS A CA 1
ATOM 2342 C C . LYS A 1 273 ? 26.494 20.196 20.726 1.00 35.71 808 LYS A C 1
ATOM 2343 O O . LYS A 1 273 ? 27.141 21.154 21.174 1.00 33.13 808 LYS A O 1
ATOM 2349 N N . ILE A 1 274 ? 27.013 18.975 20.501 1.00 34.42 809 ILE A N 1
ATOM 2350 C CA A ILE A 1 274 ? 28.416 18.604 20.782 0.50 29.52 809 ILE A CA 1
ATOM 2351 C CA B ILE A 1 274 ? 28.417 18.597 20.77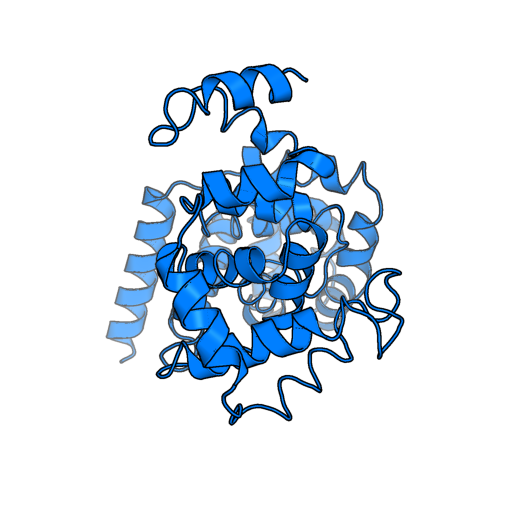5 0.50 30.87 809 ILE A CA 1
ATOM 2352 C C . ILE A 1 274 ? 29.267 18.420 19.488 1.00 29.90 809 ILE A C 1
ATOM 2353 O O . ILE A 1 274 ? 28.899 17.702 18.593 1.00 29.62 809 ILE A O 1
ATOM 2362 N N . SER A 1 275 ? 30.445 19.021 19.432 1.00 31.37 810 SER A N 1
ATOM 2363 C CA . SER A 1 275 ? 31.276 18.957 18.243 1.00 33.21 810 SER A CA 1
ATOM 2364 C C . SER A 1 275 ? 31.864 17.588 17.968 1.00 33.61 810 SER A C 1
ATOM 2365 O O . SER A 1 275 ? 32.213 16.848 18.888 1.00 26.46 810 SER A O 1
ATOM 2368 N N . GLN A 1 276 ? 32.031 17.292 16.682 1.00 30.31 811 GLN A N 1
ATOM 2369 C CA . GLN A 1 276 ? 32.768 16.097 16.272 1.00 29.88 811 GLN A CA 1
ATOM 2370 C C . GLN A 1 276 ? 34.185 16.037 16.865 1.00 28.53 811 GLN A C 1
ATOM 2371 O O . GLN A 1 276 ? 34.656 14.972 17.267 1.00 25.76 811 GLN A O 1
ATOM 2377 N N . LYS A 1 277 ? 34.857 17.187 16.968 1.00 27.10 812 LYS A N 1
ATOM 2378 C CA . LYS A 1 277 ? 36.173 17.226 17.541 1.00 27.36 812 LYS A CA 1
ATOM 2379 C C . LYS A 1 277 ? 36.205 16.729 18.983 1.00 25.80 812 LYS A C 1
ATOM 2380 O O . LYS A 1 277 ? 37.079 15.947 19.371 1.00 24.07 812 LYS A O 1
ATOM 2386 N N . LYS A 1 278 ? 35.264 17.225 19.776 1.00 26.55 813 LYS A N 1
ATOM 2387 C CA . LYS A 1 278 ? 35.121 16.816 21.165 1.00 25.34 813 LYS A CA 1
ATOM 2388 C C . LYS A 1 278 ? 34.772 15.320 21.299 1.00 23.86 813 LYS A C 1
ATOM 2389 O O . LYS A 1 278 ? 35.329 14.625 22.123 1.00 21.49 813 LYS A O 1
ATOM 2395 N N . LEU A 1 279 ? 33.854 14.839 20.459 1.00 21.71 814 LEU A N 1
ATOM 2396 C CA . LEU A 1 279 ? 33.462 13.425 20.550 1.00 22.03 814 LEU A CA 1
ATOM 2397 C C . LEU A 1 279 ? 34.690 12.539 20.203 1.00 22.88 814 LEU A C 1
ATOM 2398 O O . LEU A 1 279 ? 34.962 11.524 20.872 1.00 22.55 814 LEU A O 1
ATOM 2403 N N . LYS A 1 280 ? 35.429 12.928 19.171 1.00 25.18 815 LYS A N 1
ATOM 2404 C CA . LYS A 1 280 ? 36.587 12.141 18.732 1.00 26.19 815 LYS A CA 1
ATOM 2405 C C . LYS A 1 280 ? 37.663 12.145 19.793 1.00 27.34 815 LYS A C 1
ATOM 2406 O O . LYS A 1 280 ? 38.300 11.127 20.011 1.00 27.98 815 LYS A O 1
ATOM 2412 N N . LYS A 1 281 ? 37.870 13.265 20.478 1.00 27.57 816 LYS A N 1
ATOM 2413 C CA . LYS A 1 281 ? 38.766 13.273 21.646 1.00 29.59 816 LYS A CA 1
ATOM 2414 C C . LYS A 1 281 ? 38.410 12.249 22.687 1.00 29.51 816 LYS A C 1
ATOM 2415 O O . LYS A 1 281 ? 39.290 11.582 23.277 1.00 33.13 816 LYS A O 1
ATOM 2421 N N . TYR A 1 282 ? 37.124 12.174 23.011 1.00 26.27 817 TYR A N 1
ATOM 2422 C CA . TYR A 1 282 ? 36.703 11.273 24.088 1.00 26.98 817 TYR A CA 1
ATOM 2423 C C . TYR A 1 282 ? 36.769 9.808 23.623 1.00 26.03 817 TYR A C 1
ATOM 2424 O O . TYR A 1 282 ? 37.050 8.918 24.407 1.00 23.83 817 TYR A O 1
ATOM 2433 N N . GLU A 1 283 ? 36.524 9.596 22.334 1.00 26.04 818 GLU A N 1
ATOM 2434 C CA . GLU A 1 283 ? 36.621 8.255 21.686 1.00 25.82 818 GLU A CA 1
ATOM 2435 C C . GLU A 1 283 ? 38.089 7.749 21.772 1.00 27.19 818 GLU A C 1
ATOM 2436 O O . GLU A 1 283 ? 38.387 6.615 22.210 1.00 22.45 818 GLU A O 1
ATOM 2442 N N . LYS A 1 284 ? 39.014 8.642 21.395 1.00 28.17 819 LYS A N 1
ATOM 2443 C CA . LYS A 1 284 ? 40.462 8.369 21.550 1.00 30.72 819 LYS A CA 1
ATOM 2444 C C . LYS A 1 284 ? 40.865 8.046 22.978 1.00 29.97 819 LYS A C 1
ATOM 2445 O O . LYS A 1 284 ? 41.586 7.091 23.145 1.00 29.86 819 LYS A O 1
ATOM 2451 N N . GLU A 1 285 ? 40.376 8.807 23.969 1.00 29.77 820 GLU A N 1
ATOM 2452 C CA . GLU A 1 285 ? 40.634 8.568 25.420 1.00 28.30 820 GLU A CA 1
ATOM 2453 C C . GLU A 1 285 ? 40.184 7.153 25.858 1.00 26.89 820 GLU A C 1
ATOM 2454 O O . GLU A 1 285 ? 40.937 6.417 26.508 1.00 25.08 820 GLU A O 1
ATOM 2460 N N . TYR A 1 286 ? 38.973 6.764 25.402 1.00 23.26 821 TYR A N 1
ATOM 2461 C CA . TYR A 1 286 ? 38.371 5.484 25.710 1.00 22.28 821 TYR A CA 1
ATOM 2462 C C . TYR A 1 286 ? 39.250 4.374 25.103 1.00 21.77 821 TYR A C 1
ATOM 2463 O O . TYR A 1 286 ? 39.604 3.452 25.773 1.00 22.06 821 TYR A O 1
ATOM 2472 N N . HIS A 1 287 ? 39.635 4.527 23.852 1.00 21.97 822 HIS A N 1
ATOM 2473 C CA . HIS A 1 287 ? 40.439 3.530 23.151 1.00 21.97 822 HIS A CA 1
ATOM 2474 C C . HIS A 1 287 ? 41.780 3.389 23.851 1.00 24.06 822 HIS A C 1
ATOM 2475 O O . HIS A 1 287 ? 42.215 2.251 24.098 1.00 23.03 822 HIS A O 1
ATOM 2482 N N . THR A 1 288 ? 42.429 4.518 24.200 1.00 25.30 823 THR A N 1
ATOM 2483 C CA . THR A 1 288 ? 43.703 4.421 24.955 1.00 29.73 823 THR A CA 1
ATOM 2484 C C . THR A 1 288 ? 43.579 3.662 26.287 1.00 30.72 823 THR A C 1
ATOM 2485 O O . THR A 1 288 ? 44.379 2.788 26.611 1.00 31.90 823 THR A O 1
ATOM 2489 N N . MET A 1 289 ? 42.547 3.985 27.047 1.00 31.12 824 MET A N 1
ATOM 2490 C CA . MET A 1 289 ? 42.214 3.292 28.277 1.00 33.11 824 MET A CA 1
ATOM 2491 C C . MET A 1 289 ? 41.988 1.776 28.108 1.00 34.19 824 MET A C 1
ATOM 2492 O O . MET A 1 289 ? 42.505 0.945 28.881 1.00 32.97 824 MET A O 1
ATOM 2497 N N . ARG A 1 290 ? 41.218 1.405 27.094 1.00 29.11 825 ARG A N 1
ATOM 2498 C CA . ARG A 1 290 ? 40.965 0.005 26.832 1.00 30.22 825 ARG A CA 1
ATOM 2499 C C . ARG A 1 290 ? 42.243 -0.759 26.486 1.00 31.09 825 ARG A C 1
ATOM 2500 O O . ARG A 1 290 ? 42.403 -1.916 26.901 1.00 35.20 825 ARG A O 1
ATOM 2508 N N . GLU A 1 291 ? 43.116 -0.114 25.710 1.00 30.61 826 GLU A N 1
ATOM 2509 C CA . GLU A 1 291 ? 44.414 -0.695 25.334 1.00 33.00 826 GLU A CA 1
ATOM 2510 C C . GLU A 1 291 ? 45.269 -0.920 26.582 1.00 36.09 826 GLU A C 1
ATOM 2511 O O . GLU A 1 291 ? 45.844 -2.000 26.727 1.00 39.96 826 GLU A O 1
ATOM 2517 N N . GLN A 1 292 ? 45.303 0.032 27.513 1.00 39.26 827 GLN A N 1
ATOM 2518 C CA . GLN A 1 292 ? 46.091 -0.226 28.752 1.00 47.03 827 GLN A CA 1
ATOM 2519 C C . GLN A 1 292 ? 45.572 -1.497 29.440 1.00 52.45 827 GLN A C 1
ATOM 2520 O O . GLN A 1 292 ? 46.259 -2.501 29.499 1.00 59.48 827 GLN A O 1
ATOM 2526 N N . GLN A 1 293 ? 44.326 -1.476 29.889 1.00 56.60 828 GLN A N 1
ATOM 2527 C CA . GLN A 1 293 ? 43.750 -2.644 30.570 1.00 61.97 828 GLN A CA 1
ATOM 2528 C C . GLN A 1 293 ? 43.776 -3.960 29.763 1.00 61.56 828 GLN A C 1
ATOM 2529 O O . GLN A 1 293 ? 43.634 -5.030 30.350 1.00 66.99 828 GLN A O 1
ATOM 2535 N N . ALA A 1 294 ? 43.956 -3.892 28.444 0.50 58.61 829 ALA A N 1
ATOM 2536 C CA . ALA A 1 294 ? 44.105 -5.094 27.629 0.50 57.30 829 ALA A CA 1
ATOM 2537 C C . ALA A 1 294 ? 45.519 -5.643 27.754 0.50 58.28 829 ALA A C 1
ATOM 2538 O O . ALA A 1 294 ? 45.773 -6.533 28.560 0.50 58.78 829 ALA A O 1
#

Organism: Homo sapiens (NCBI:txid9606)

InterPro domains:
  IPR000195 Rab-GAP-TBC domain [PF00566] (570-772)
  IPR000195 Rab-GAP-TBC domain [PS50086] (566-752)
  IPR000195 Rab-GAP-TBC domain [SM00164] (563-775)
  IPR006020 PTB/PI domain [PF00640] (190-268)
  IPR006020 PTB/PI domain [PS01179] (152-267)
  IPR006020 PTB/PI domain [SM00462] (143-276)
  IPR011993 PH-like domain superfamily [G3DSA:2.30.29.30] (127-274)
  IPR022164 Kinesin-like [PF12473] (307-436)
  IPR035969 Rab-GAP-TBC domain superfamily [SSF47923] (553-712)
  IPR035969 Rab-GAP-TBC domain superfamily [SSF47923] (687-810)
  IPR050302 Rab GTPase-activating TBC domain-containing protein [PTHR47219] (153-1038)

CATH classification: 1.10.10.750 (+2 more: 1.10.8.270, 1.10.472.80)

Radius of gyration: 19.41 Å; Cα contacts (8 Å, |Δi|>4): 360; chains: 1; bounding box: 51×45×54 Å

Solvent-accessible surface area: 14406 Å² total; per-residue (Å²): 145,94,8,34,124,11,15,71,133,3,83,157,73,61,147,90,94,23,206,122,2,59,67,34,0,86,123,18,4,42,93,100,47,16,8,66,0,0,31,14,8,13,64,4,85,110,48,92,108,14,17,104,85,2,130,104,22,67,107,111,147,8,116,48,50,93,27,0,51,111,0,0,99,97,0,35,71,88,57,110,87,1,122,93,124,68,17,118,1,14,66,12,0,53,75,0,1,63,1,0,6,36,64,3,159,130,42,7,11,6,122,1,9,0,10,2,0,0,0,0,10,41,27,12,91,39,46,49,0,0,5,0,1,7,15,0,0,76,105,41,16,3,22,72,3,33,61,151,135,76,40,40,9,77,7,29,18,30,11,0,35,46,0,2,87,70,80,0,66,52,0,25,79,28,7,110,120,39,86,4,99,1,98,82,20,0,36,61,13,4,20,4,0,2,1,10,132,10,30,38,84,0,0,18,11,0,0,0,9,0,1,11,91,19,32,24,16,2,6,10,0,0,0,0,1,2,72,52,3,49,104,86,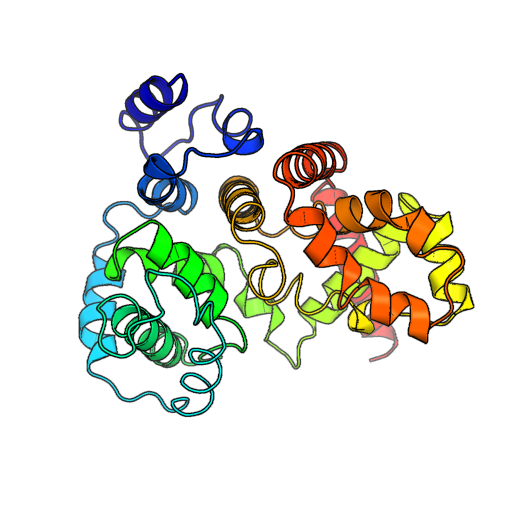0,37,170,31,92,78,132,24,0,28,101,16,22,152,69,77,3,18,121,85,1,178,40,83,120,40,0,99,138,3,1,96,56,1,13,96,31,139,21,66,90,176,51,9,111,114,18,60,139,61,19,82,73,91,91,124,135,128,115

Secondary structure (DSSP, 8-state):
-HHHHHHHHHHT-TTS--TTHHHHHHT---GGGHHHHHHHHHT-SS-HHHHHHHHHHTTSPPTTHHHHHHHHHTSSTTSTTTSSTTSHHHHHHHHHHHHHHHH-TTT-SPTTHHHHHHHHHTTS-HHHHHHHHHHHHTTS-GGGGGSGGGHHHHHHHHHHHHHHHHHSHHHHHHHHHTT--GGGTSHHHHHHTTTTTS-HHHHHHHHHHHHHH-TTHHHHHHHHHHHHTGGGTTT--HHHHHHIIIIIHHHHTTSHHHHHHHHHHHHHT---HHHHHHHHHHHHHHHHHH-

GO terms:
  GO:0005515 protein binding (F, IPI)
  GO:0015631 tubulin binding (F, TAS)
  GO:0005096 GTPase activator activity (F, TAS)
  GO:0005813 centrosome (C, TAS)
  GO:0005829 cytosol (C, TAS)
  GO:0005875 microtubule associated complex (C, TAS)
  GO:0005829 cytosol (C, IDA)
  GO:0005096 GTPase activator activity (F, IDA)
  GO:0043087 regulation of GTPase activity (P, IDA)
  GO:0031267 small GTPase binding (F, IPI)

Foldseek 3Di:
DVVVVLVVVCVVPLPDHDPCQLVVLLQPDDLQCCLVLLCSLLPHDPPPPLLVLLVVLLVDFAPPVPLQVVQLCLAPCVDPQNVPCPHPLVVLLSSLQRSQQVVCVPQGRDRQLSLQLSLNVSHYPSSSSSVSSVSCCPVLPLVVCVPPVRPVVVLVQQLLLVLCCVQVVLLSVQCVVQVNGPVLFCSCCLNNVCSNQADSLLSSSSSSNCSNPGSCLSSLLVVLLCVVCVVQVNPDHPVSNSVCSRPVSRVQVVDVVSSSVSSNSSVVSDDDPVSSVVSSVVVVVVVVVVD

Nearest PDB structures (foldseek):
  4nc6-assembly1_A  TM=1.003E+00  e=1.510E-38  Homo sapiens
  3hzj-assembly1_A  TM=9.850E-01  e=9.105E-31  Homo sapiens
  3hzj-assembly2_B  TM=9.913E-01  e=9.504E-27  Homo sapiens
  3qye-assembly2_B  TM=8.820E-01  e=5.382E-16  Homo sapiens
  3qyb-assembly1_A  TM=8.936E-01  e=1.994E-15  Homo sapiens

B-factor: mean 22.86, std 9.78, range [9.69, 70.45]

Sequence (291 aa):
ETWGELLSKWHHLNLNVRPKKQQLSSSLVRNGVPEALRGEVWQLLAGCHHNNDHLVEKYRILITKESPQDSAITRRDINRRTFPAHDYFKDTGGDGQQDSLYKICKAYSVYDEEIIGYCQGQSFLAAVLLLHMPEEQAFSSVLVKIMFDYGLRELFKQNFEDLHCKFYQLERLMQEYIPDLYNHFLDISLEAHMYASSQWFFLTLFTAKKFPLYMMVFHIIDLLLCEGISSVVIFNNVALGLLKTSKDDLLLTDFEGALKFFRRVQLPKRYRSEEENAKKLMMEELACNMKIISQKKLKKYEKEYHTMREQQA